Protein AF-A0A920HWC1-F1 (afdb_monomer)

Sequence (276 aa):
MYRDNTPSIGSHEAMQVSNEMQMLNLPETQKSEIALLHDYEACWMTELDGQTEDFHYTRLMIDFYKSVRVNGGSLDIVGKKADFAGYKLIIVPSFVHLETDTFKKMVSSGAKILAGPRTGLKNRNFQIPENLSLEGLGYKVKRVDALPYELPIEVEWKGQKGKFHVWRELGDSSGISEGKSEDGFPVITSGNQGSYLCGWPDEALLSSIMKEQMTIAGLKPITLPEYLRVRQRGDLLFFTNYGKKNVDIPDAFQGEILLGSKNMKQADVTIIKINR

Structure (mmCIF, N/CA/C/O backbone):
data_AF-A0A920HWC1-F1
#
_entry.id   AF-A0A920HWC1-F1
#
loop_
_atom_site.group_PDB
_atom_site.id
_atom_site.type_symbol
_atom_site.label_atom_id
_atom_site.label_alt_id
_atom_site.label_comp_id
_atom_site.label_asym_id
_atom_site.label_entity_id
_atom_site.label_seq_id
_atom_site.pdbx_PDB_ins_code
_atom_site.Cartn_x
_atom_site.Cartn_y
_atom_site.Cartn_z
_atom_site.occupancy
_atom_site.B_iso_or_equiv
_atom_site.auth_seq_id
_atom_site.auth_comp_id
_atom_site.auth_asym_id
_atom_site.auth_atom_id
_atom_site.pdbx_PDB_model_num
ATOM 1 N N . MET A 1 1 ? -8.552 -22.790 26.907 1.00 77.81 1 MET A N 1
ATOM 2 C CA . MET A 1 1 ? -8.724 -23.717 28.042 1.00 77.81 1 MET A CA 1
ATOM 3 C C . MET A 1 1 ? -7.348 -24.134 28.510 1.00 77.81 1 MET A C 1
ATOM 5 O O . MET A 1 1 ? -6.478 -24.350 27.669 1.00 77.81 1 MET A O 1
ATOM 9 N N . TYR A 1 2 ? -7.135 -24.206 29.818 1.00 91.19 2 TYR A N 1
ATOM 10 C CA . TYR A 1 2 ? -5.956 -24.867 30.372 1.00 91.19 2 TYR A CA 1
ATOM 11 C C . TYR A 1 2 ? -6.071 -26.391 30.18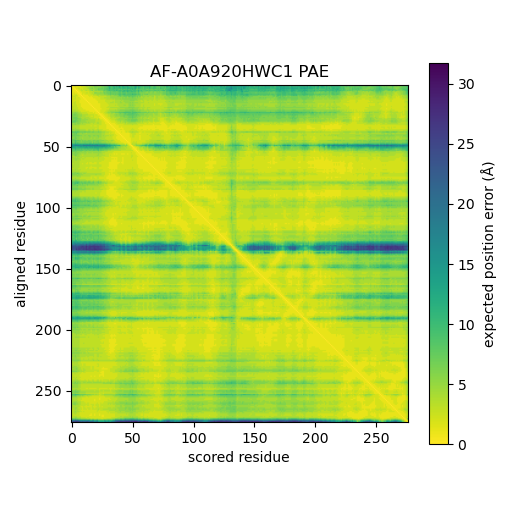4 1.00 91.19 2 TYR A C 1
ATOM 13 O O . TYR A 1 2 ? -7.121 -26.903 29.788 1.00 91.19 2 TYR A O 1
ATOM 21 N N . ARG A 1 3 ? -4.983 -27.136 30.427 1.00 92.88 3 ARG A N 1
ATOM 22 C CA . ARG A 1 3 ? -4.954 -28.605 30.244 1.00 92.88 3 ARG A CA 1
ATOM 23 C C . ARG A 1 3 ? -5.854 -29.373 31.222 1.00 92.88 3 ARG A C 1
ATOM 25 O O . ARG A 1 3 ? -6.064 -30.563 31.032 1.00 92.88 3 ARG A O 1
ATOM 32 N N . ASP A 1 4 ? -6.376 -28.701 32.241 1.00 94.50 4 ASP A N 1
ATOM 33 C CA . ASP A 1 4 ? -7.335 -29.213 33.225 1.00 94.50 4 ASP A CA 1
ATOM 34 C C . ASP A 1 4 ? -8.799 -28.881 32.866 1.00 94.50 4 ASP A C 1
ATOM 36 O O . ASP A 1 4 ? -9.692 -29.035 33.694 1.00 94.50 4 ASP A O 1
ATOM 40 N N . ASN A 1 5 ? -9.047 -28.424 31.633 1.00 92.38 5 ASN A N 1
ATOM 41 C CA . ASN A 1 5 ? -10.349 -27.985 31.122 1.00 92.38 5 ASN A CA 1
ATOM 42 C C . ASN A 1 5 ? -10.931 -26.733 31.799 1.00 92.38 5 ASN A C 1
ATOM 44 O O . ASN A 1 5 ? -12.082 -26.383 31.534 1.00 92.38 5 ASN A O 1
ATOM 48 N N . THR A 1 6 ? -10.162 -26.006 32.614 1.00 95.81 6 THR A N 1
ATOM 49 C CA . THR A 1 6 ? -10.619 -24.719 33.150 1.00 95.81 6 THR A CA 1
ATOM 50 C C . THR A 1 6 ? -10.512 -23.600 32.096 1.00 95.81 6 THR A C 1
ATOM 52 O O . THR A 1 6 ? -9.645 -23.643 31.202 1.00 95.81 6 THR A O 1
ATOM 55 N N . PRO A 1 7 ? -11.400 -22.585 32.136 1.00 94.50 7 PRO A N 1
ATOM 56 C CA . PRO A 1 7 ? -11.304 -21.423 31.257 1.00 94.50 7 PRO A CA 1
ATOM 57 C C . PRO A 1 7 ? -9.957 -20.704 31.406 1.00 94.50 7 PRO A C 1
ATOM 59 O O . PRO A 1 7 ? -9.492 -20.445 32.510 1.00 94.50 7 PRO A O 1
ATOM 62 N N . SER A 1 8 ? -9.332 -20.372 30.275 1.00 95.25 8 SER A N 1
ATOM 63 C CA . SER A 1 8 ? -8.113 -19.550 30.219 1.00 95.25 8 SER A CA 1
ATOM 64 C C . SER A 1 8 ? -8.445 -18.118 29.798 1.00 95.25 8 SER A C 1
ATOM 66 O O . SER A 1 8 ? -9.568 -17.864 29.370 1.00 95.25 8 SER A O 1
ATOM 68 N N . ILE A 1 9 ? -7.464 -17.206 29.823 1.00 95.31 9 ILE A N 1
ATOM 69 C CA . ILE A 1 9 ? -7.636 -15.775 29.481 1.00 95.31 9 ILE A CA 1
ATOM 70 C C . ILE A 1 9 ? -8.455 -15.563 28.191 1.00 95.31 9 ILE A C 1
ATOM 72 O O . ILE A 1 9 ? -9.468 -14.871 28.223 1.00 95.31 9 ILE A O 1
ATOM 76 N N . GLY A 1 10 ? -8.123 -16.263 27.099 1.00 95.69 10 GLY A N 1
ATOM 77 C CA . GLY A 1 10 ? -8.868 -16.145 25.835 1.00 95.69 10 GLY A CA 1
ATOM 78 C C . GLY A 1 10 ? -10.358 -16.526 25.904 1.00 95.69 10 GLY A C 1
ATOM 79 O O . GLY A 1 10 ? -11.137 -16.080 25.072 1.00 95.69 10 GLY A O 1
ATOM 80 N N . SER A 1 11 ? -10.793 -17.310 26.900 1.00 96.25 11 SER A N 1
ATOM 81 C CA . SER A 1 11 ? -12.221 -17.583 27.127 1.00 96.25 11 SER A CA 1
ATOM 82 C C . SER A 1 11 ? -12.960 -16.354 27.651 1.00 96.25 11 SER A C 1
ATOM 84 O O . SER A 1 11 ? -14.122 -16.156 27.306 1.00 96.25 11 SER A O 1
ATOM 86 N N . HIS A 1 12 ? -12.307 -15.549 28.492 1.00 95.38 12 HIS A N 1
ATOM 87 C CA . HIS A 1 12 ? -12.886 -14.315 29.016 1.00 95.38 12 HIS A CA 1
ATOM 88 C C . HIS A 1 12 ? -12.978 -13.257 27.914 1.00 95.38 12 HIS A C 1
ATOM 90 O O . HIS A 1 12 ? -14.035 -12.658 27.743 1.00 95.38 12 HIS A O 1
ATOM 96 N N . GLU A 1 13 ? -11.921 -13.107 27.110 1.00 96.81 13 GLU A N 1
ATOM 97 C CA . GLU A 1 13 ? -11.904 -12.204 25.950 1.00 96.81 13 GLU A CA 1
ATOM 98 C C . GLU A 1 13 ? -12.965 -12.595 24.908 1.00 96.81 13 GLU A C 1
ATOM 100 O O . GLU A 1 13 ? -13.717 -11.745 24.439 1.00 96.81 13 GLU A O 1
ATOM 105 N N . ALA A 1 14 ? -13.109 -13.889 24.596 1.00 97.62 14 ALA A N 1
ATOM 106 C CA . ALA A 1 14 ? -14.143 -14.361 23.673 1.00 97.62 14 ALA A CA 1
ATOM 107 C C . ALA A 1 14 ? -15.567 -14.081 24.186 1.00 97.62 14 ALA A C 1
ATOM 109 O O . ALA A 1 14 ? -16.441 -13.701 23.406 1.00 97.62 14 ALA A O 1
ATOM 110 N N . MET A 1 15 ? -15.805 -14.239 25.494 1.00 97.31 15 MET A N 1
ATOM 111 C CA . MET A 1 15 ? -17.097 -13.919 26.109 1.00 97.31 15 MET A CA 1
ATOM 112 C C . MET A 1 15 ? -17.380 -12.413 26.079 1.00 97.31 15 MET A C 1
ATOM 114 O O . MET A 1 15 ? -18.503 -12.007 25.785 1.00 97.31 15 MET A O 1
ATOM 118 N N . GLN A 1 16 ? -16.363 -11.585 26.338 1.00 97.31 16 GLN A N 1
ATOM 119 C CA . GLN A 1 16 ? -16.468 -10.134 26.214 1.00 97.31 16 GLN A CA 1
ATOM 120 C C . GLN A 1 16 ? -16.872 -9.741 24.788 1.00 97.31 16 GLN A C 1
ATOM 122 O O . GLN A 1 16 ? -17.898 -9.086 24.619 1.00 97.31 16 GLN A O 1
ATOM 127 N N . VAL A 1 17 ? -16.148 -10.222 23.770 1.00 97.38 17 VAL A N 1
ATOM 128 C CA . VAL A 1 17 ? -16.470 -9.944 22.360 1.00 97.38 17 VAL A CA 1
ATOM 129 C C . VAL A 1 17 ? -17.873 -10.441 22.004 1.00 97.38 17 VAL A C 1
ATOM 131 O O . VAL A 1 17 ? -18.612 -9.741 21.320 1.00 97.38 17 VAL A O 1
ATOM 134 N N . SER A 1 18 ? -18.287 -11.617 22.489 1.00 97.62 18 SER A N 1
ATOM 135 C CA . SER A 1 18 ? -19.649 -12.129 22.272 1.00 97.62 18 SER A CA 1
ATOM 136 C C . SER A 1 18 ? -20.721 -11.167 22.797 1.00 97.62 18 SER A C 1
ATOM 138 O O . SER A 1 18 ? -21.712 -10.925 22.110 1.00 97.62 18 SER A O 1
ATOM 140 N N . ASN A 1 19 ? -20.530 -10.602 23.992 1.00 97.25 19 ASN A N 1
ATOM 141 C CA . ASN A 1 19 ? -21.467 -9.638 24.573 1.00 97.25 19 ASN A CA 1
ATOM 142 C C . ASN A 1 19 ? -21.439 -8.295 23.826 1.00 97.25 19 ASN A C 1
ATOM 144 O O . ASN A 1 19 ? -22.491 -7.731 23.538 1.00 97.25 19 ASN A O 1
ATOM 148 N N . GLU A 1 20 ? -20.252 -7.802 23.460 1.00 97.25 20 GLU A N 1
ATOM 149 C CA . GLU A 1 20 ? -20.083 -6.573 22.671 1.00 97.25 20 GLU A CA 1
ATOM 150 C C . GLU A 1 20 ? -20.776 -6.674 21.310 1.00 97.25 20 GLU A C 1
ATOM 152 O O . GLU A 1 20 ? -21.490 -5.764 20.896 1.00 97.25 20 GLU A O 1
ATOM 157 N N . MET A 1 21 ? -20.650 -7.821 20.647 1.00 95.56 21 MET A N 1
ATOM 158 C CA . MET A 1 21 ? -21.279 -8.092 19.358 1.00 95.56 21 MET A CA 1
ATOM 159 C C . MET A 1 21 ? -22.810 -8.093 19.416 1.00 95.56 21 MET A C 1
ATOM 161 O O . MET A 1 21 ? -23.441 -7.715 18.435 1.00 95.56 21 MET A O 1
ATOM 165 N N . GLN A 1 22 ? -23.422 -8.468 20.545 1.00 95.69 22 GLN A N 1
ATOM 166 C CA . GLN A 1 22 ? -24.882 -8.403 20.717 1.00 95.69 22 GLN A CA 1
ATOM 167 C C . GLN A 1 22 ? -25.406 -6.962 20.801 1.00 95.69 22 GLN A C 1
ATOM 169 O O . GLN A 1 22 ? -26.581 -6.721 20.531 1.00 95.69 22 GLN A O 1
ATOM 174 N N . MET A 1 23 ? -24.544 -6.003 21.152 1.00 93.19 23 MET A N 1
ATOM 175 C CA . MET A 1 23 ? -24.884 -4.579 21.226 1.00 93.19 23 MET A CA 1
ATOM 176 C C . MET A 1 23 ? -24.672 -3.845 19.892 1.00 93.19 23 MET A C 1
ATOM 178 O O . MET A 1 23 ? -25.085 -2.696 19.749 1.00 93.19 23 MET A O 1
ATOM 182 N N . LEU A 1 24 ? -24.026 -4.487 18.913 1.00 94.31 24 LEU A N 1
ATOM 183 C CA . LEU A 1 24 ? -23.621 -3.871 17.652 1.00 94.31 24 LEU A CA 1
ATOM 184 C C . LEU A 1 24 ? -24.430 -4.430 16.481 1.00 94.31 24 LEU A C 1
ATOM 186 O O . LEU A 1 24 ? -24.452 -5.633 16.233 1.00 94.31 24 LEU A O 1
ATOM 190 N N . ASN A 1 25 ? -25.018 -3.544 15.677 1.00 93.94 25 ASN A N 1
ATOM 191 C CA . ASN A 1 25 ? -25.543 -3.928 14.370 1.00 93.94 25 ASN A CA 1
ATOM 192 C C . ASN A 1 25 ? -24.426 -3.829 13.324 1.00 93.94 25 ASN A C 1
ATOM 194 O O . ASN A 1 25 ? -24.081 -2.730 12.887 1.00 93.94 25 ASN A O 1
ATOM 198 N N . LEU A 1 26 ? -23.831 -4.961 12.946 1.00 94.25 26 LEU A N 1
ATOM 199 C CA . LEU A 1 26 ? -22.732 -4.977 11.985 1.00 94.25 26 LEU A CA 1
ATOM 200 C C . LEU A 1 26 ? -23.242 -4.871 10.540 1.00 94.25 26 LEU A C 1
ATOM 202 O O . LEU A 1 26 ?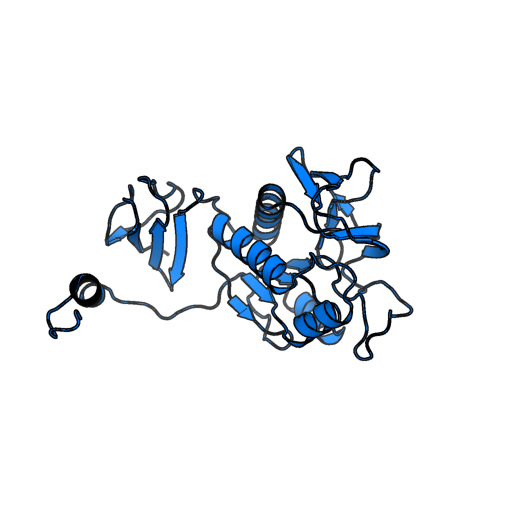 -23.882 -5.809 10.063 1.00 94.25 26 LEU A O 1
ATOM 206 N N . PRO A 1 27 ? -22.899 -3.805 9.796 1.00 94.69 27 PRO A N 1
ATOM 207 C CA . PRO A 1 27 ? -23.271 -3.699 8.391 1.00 94.69 27 PRO A CA 1
ATOM 208 C C . PRO A 1 27 ? -22.498 -4.710 7.532 1.00 94.69 27 PRO A C 1
ATOM 210 O O . PRO A 1 27 ? -21.497 -5.294 7.958 1.00 94.69 27 PRO A O 1
ATOM 213 N N . GLU A 1 28 ? -22.918 -4.900 6.285 1.00 94.25 28 GLU A N 1
ATOM 214 C CA . GLU A 1 28 ? -22.158 -5.697 5.318 1.00 94.25 28 GLU A CA 1
ATOM 215 C C . GLU A 1 28 ? -20.786 -5.079 5.012 1.00 94.25 28 GLU A C 1
ATOM 217 O O . GLU A 1 28 ? -20.581 -3.862 5.091 1.00 94.25 28 GLU A O 1
ATOM 222 N N . THR A 1 29 ? -19.818 -5.930 4.659 1.00 93.81 29 THR A N 1
ATOM 223 C CA . THR A 1 29 ? -18.534 -5.426 4.152 1.00 93.81 29 THR A CA 1
ATOM 224 C C . THR A 1 29 ? -18.750 -4.838 2.760 1.00 93.81 29 THR A C 1
ATOM 226 O O . THR A 1 29 ? -19.386 -5.452 1.910 1.00 93.81 29 THR A O 1
ATOM 229 N N . GLN A 1 30 ? -18.217 -3.640 2.530 1.00 93.25 30 GLN A N 1
ATOM 230 C CA . GLN A 1 30 ? -18.285 -2.953 1.242 1.00 93.25 30 GLN A CA 1
ATOM 231 C C . GLN A 1 30 ? -16.935 -3.050 0.532 1.00 93.25 30 GLN A C 1
ATOM 233 O O . GLN A 1 30 ? -15.898 -3.150 1.191 1.00 93.25 30 GLN A O 1
ATOM 238 N N . LYS A 1 31 ? -16.969 -3.015 -0.804 1.00 94.56 31 LYS A N 1
ATOM 239 C CA . LYS A 1 31 ? -15.773 -2.936 -1.649 1.00 94.56 31 LYS A CA 1
ATOM 240 C C . LYS A 1 31 ? -14.942 -1.720 -1.238 1.00 94.56 31 LYS A C 1
ATOM 242 O O . LYS A 1 31 ? -15.504 -0.638 -1.054 1.00 94.56 31 LYS A O 1
ATOM 247 N N . SER A 1 32 ? -13.633 -1.896 -1.083 1.00 96.38 32 SER A N 1
ATOM 248 C CA . SER A 1 32 ? -12.753 -0.765 -0.800 1.00 96.38 32 SER A CA 1
ATOM 249 C C . SER A 1 32 ? -12.580 0.120 -2.038 1.00 96.38 32 SER A C 1
ATOM 251 O O . SER A 1 32 ? -12.725 -0.331 -3.168 1.00 96.38 32 SER A O 1
ATOM 253 N N . GLU A 1 33 ? -12.196 1.380 -1.847 1.00 97.50 33 GLU A N 1
ATOM 254 C CA . GLU A 1 33 ? -11.820 2.272 -2.950 1.00 97.50 33 GLU A CA 1
ATOM 255 C C . GLU A 1 33 ? -10.383 2.021 -3.452 1.00 97.50 33 GLU A C 1
ATOM 257 O O . GLU A 1 33 ? -9.978 2.580 -4.471 1.00 97.50 33 GLU A O 1
ATOM 262 N N . ILE A 1 34 ? -9.611 1.175 -2.760 1.00 98.62 34 ILE A N 1
ATOM 263 C CA . ILE A 1 34 ? -8.224 0.829 -3.098 1.00 98.62 34 ILE A CA 1
ATOM 264 C C . ILE A 1 34 ? -8.119 -0.670 -3.375 1.00 98.62 34 ILE A C 1
ATOM 266 O O . ILE A 1 34 ? -8.507 -1.483 -2.533 1.00 98.62 34 ILE A O 1
ATOM 270 N N . ALA A 1 35 ? -7.529 -1.024 -4.513 1.00 98.69 35 ALA A N 1
ATOM 271 C CA . ALA A 1 35 ? -7.133 -2.384 -4.853 1.00 98.69 35 ALA A CA 1
ATOM 272 C C . ALA A 1 35 ? -5.614 -2.543 -4.749 1.00 98.69 35 ALA A C 1
ATOM 274 O O . ALA A 1 35 ? -4.865 -1.768 -5.341 1.00 98.69 35 ALA A O 1
ATOM 275 N N . LEU A 1 36 ? -5.163 -3.581 -4.052 1.00 98.69 36 LEU A N 1
ATOM 276 C CA . LEU A 1 36 ? -3.782 -4.051 -4.062 1.00 98.69 36 LEU A CA 1
ATOM 277 C C . LEU A 1 36 ? -3.720 -5.353 -4.857 1.00 98.69 36 LEU A C 1
ATOM 279 O O . LEU A 1 36 ? -4.322 -6.355 -4.470 1.00 98.69 36 LEU A O 1
ATOM 283 N N . LEU A 1 37 ? -3.010 -5.343 -5.979 1.00 97.81 37 LEU A N 1
ATOM 284 C CA . LEU A 1 37 ? -2.921 -6.511 -6.838 1.00 97.81 37 LEU A CA 1
ATOM 285 C C . LEU A 1 37 ? -1.946 -7.541 -6.271 1.00 97.81 37 LEU A C 1
ATOM 287 O O . LEU A 1 37 ? -0.796 -7.233 -5.953 1.00 97.81 37 LEU A O 1
ATOM 291 N N . HIS A 1 38 ? -2.408 -8.787 -6.212 1.00 96.12 38 HIS A N 1
ATOM 292 C CA . HIS A 1 38 ? -1.606 -9.951 -5.874 1.00 96.12 38 HIS A CA 1
ATOM 293 C C . HIS A 1 38 ? -1.743 -11.024 -6.955 1.00 96.12 38 HIS A C 1
ATOM 295 O O . HIS A 1 38 ? -2.843 -11.298 -7.433 1.00 96.12 38 HIS A O 1
ATOM 301 N N . ASP A 1 39 ? -0.628 -11.634 -7.343 1.00 91.19 39 ASP A N 1
ATOM 302 C CA . ASP A 1 39 ? -0.607 -12.728 -8.307 1.00 91.19 39 ASP A CA 1
ATOM 303 C C . ASP A 1 39 ? 0.451 -13.757 -7.906 1.00 91.19 39 ASP A C 1
ATOM 305 O O . ASP A 1 39 ? 1.612 -13.413 -7.674 1.00 91.19 39 ASP A O 1
ATOM 309 N N . TYR A 1 40 ? 0.046 -15.025 -7.821 1.00 93.69 40 TYR A N 1
ATOM 310 C CA . TYR A 1 40 ? 0.959 -16.121 -7.487 1.00 93.69 40 TYR A CA 1
ATOM 311 C C . TYR A 1 40 ? 2.010 -16.319 -8.579 1.00 93.69 40 TYR A C 1
ATOM 313 O O . TYR A 1 40 ? 3.170 -16.567 -8.265 1.00 93.69 40 TYR A O 1
ATOM 321 N N . GLU A 1 41 ? 1.637 -16.133 -9.849 1.00 92.44 41 GLU A N 1
ATOM 322 C CA . GLU A 1 41 ? 2.591 -16.196 -10.957 1.00 92.44 41 GLU A CA 1
ATOM 323 C C . GLU A 1 41 ? 3.640 -15.083 -10.846 1.00 92.44 41 GLU A C 1
ATOM 325 O O . GLU A 1 41 ? 4.822 -15.365 -11.000 1.00 92.44 41 GLU A O 1
ATOM 330 N N . ALA A 1 42 ? 3.263 -13.856 -10.471 1.00 90.75 42 ALA A N 1
ATOM 331 C CA . ALA A 1 42 ? 4.243 -12.803 -10.189 1.00 90.75 42 ALA A CA 1
ATOM 332 C C . ALA A 1 42 ? 5.212 -13.181 -9.046 1.00 90.75 42 ALA A C 1
ATOM 334 O O . ALA A 1 42 ? 6.408 -12.895 -9.146 1.00 90.75 42 ALA A O 1
ATOM 335 N N . CYS A 1 43 ? 4.726 -13.859 -7.999 1.00 93.56 43 CYS A N 1
ATOM 336 C CA . CYS A 1 43 ? 5.562 -14.376 -6.909 1.00 93.56 43 CYS A CA 1
ATOM 337 C C . CYS A 1 43 ? 6.573 -15.409 -7.430 1.00 93.56 43 CYS A C 1
ATOM 339 O O . CYS A 1 43 ? 7.778 -15.221 -7.271 1.00 93.56 43 CYS A O 1
ATOM 341 N N . TRP A 1 44 ? 6.102 -16.436 -8.143 1.00 93.94 44 TRP A N 1
ATOM 342 C CA . TRP A 1 44 ? 6.962 -17.475 -8.718 1.00 93.94 44 TRP A CA 1
ATOM 343 C C . TRP A 1 44 ? 7.953 -16.914 -9.732 1.00 93.94 44 TRP A C 1
ATOM 345 O O . TRP A 1 44 ? 9.120 -17.283 -9.724 1.00 93.94 44 TRP A O 1
ATOM 355 N N . MET A 1 45 ? 7.523 -15.989 -10.591 1.00 92.31 45 MET A N 1
ATOM 356 C CA . MET A 1 45 ? 8.411 -15.360 -11.565 1.00 92.31 45 MET A CA 1
ATOM 357 C C . MET A 1 45 ? 9.526 -14.563 -10.888 1.00 92.31 45 MET A C 1
ATOM 359 O O . MET A 1 45 ? 10.659 -14.576 -11.361 1.00 92.31 45 MET A O 1
ATOM 363 N N . THR A 1 46 ? 9.210 -13.876 -9.790 1.00 89.62 46 THR A N 1
ATOM 364 C CA . THR A 1 46 ? 10.194 -13.131 -8.997 1.00 89.62 46 THR A CA 1
ATOM 365 C C . THR A 1 46 ? 11.223 -14.072 -8.373 1.00 89.62 46 THR A C 1
ATOM 367 O O . THR A 1 46 ? 12.418 -13.793 -8.457 1.00 89.62 46 THR A O 1
ATOM 370 N N . GLU A 1 47 ? 10.764 -15.187 -7.796 1.00 89.38 47 GLU A N 1
ATOM 371 C CA . GLU A 1 47 ? 11.620 -16.221 -7.198 1.00 89.38 47 GLU A CA 1
ATOM 372 C C . GLU A 1 47 ? 12.512 -16.901 -8.248 1.00 89.38 47 GLU A C 1
ATOM 374 O O . GLU A 1 47 ? 13.706 -17.065 -8.021 1.00 89.38 47 GLU A O 1
ATOM 379 N N . LEU A 1 48 ? 11.962 -17.230 -9.423 1.00 89.50 48 LEU A N 1
ATOM 380 C CA . LEU A 1 48 ? 12.710 -17.841 -10.527 1.00 89.50 48 LEU A CA 1
ATOM 381 C C . LEU A 1 48 ? 13.787 -16.920 -11.107 1.00 89.50 48 LEU A C 1
ATOM 383 O O . LEU A 1 48 ? 14.809 -17.402 -11.585 1.00 89.50 48 LEU A O 1
ATOM 387 N N . ASP A 1 49 ? 13.547 -15.607 -11.125 1.00 83.62 49 ASP A N 1
ATOM 388 C CA . ASP A 1 49 ? 14.500 -14.649 -11.691 1.00 83.62 49 ASP A CA 1
ATOM 389 C C . ASP A 1 49 ? 15.719 -14.462 -10.777 1.00 83.62 49 ASP A C 1
ATOM 391 O O . ASP A 1 49 ? 16.801 -14.163 -11.269 1.00 83.62 49 ASP A O 1
ATOM 395 N N . GLY A 1 50 ? 15.550 -14.645 -9.458 1.00 77.75 50 GLY A N 1
ATOM 396 C CA . GLY A 1 50 ? 16.647 -14.835 -8.498 1.00 77.75 50 GLY A CA 1
ATOM 397 C C . GLY A 1 50 ? 17.728 -13.748 -8.476 1.00 77.75 50 GLY A C 1
ATOM 398 O O . GLY A 1 50 ? 18.854 -14.013 -8.074 1.00 77.75 50 GLY A O 1
ATOM 399 N N . GLN A 1 51 ? 17.428 -12.532 -8.943 1.00 83.06 51 GLN A N 1
ATOM 400 C CA . GLN A 1 51 ? 18.457 -11.522 -9.218 1.00 83.06 51 GLN A CA 1
ATOM 401 C C . GLN A 1 51 ? 19.114 -10.940 -7.955 1.00 83.06 51 GLN A C 1
ATOM 403 O O . GLN A 1 51 ? 20.219 -10.406 -8.019 1.00 83.06 51 GLN A O 1
ATOM 408 N N . THR A 1 52 ? 18.444 -11.044 -6.809 1.00 85.62 52 THR A N 1
ATOM 409 C CA . THR A 1 52 ? 19.023 -10.781 -5.490 1.00 85.62 52 THR A CA 1
ATOM 410 C C . THR A 1 52 ? 18.317 -11.624 -4.440 1.00 85.62 52 THR A C 1
ATOM 412 O O . THR A 1 52 ? 17.098 -11.801 -4.510 1.00 85.62 52 THR A O 1
ATOM 415 N N . GLU A 1 53 ? 19.083 -12.097 -3.459 1.00 86.62 53 GLU A N 1
ATOM 416 C CA . GLU A 1 53 ? 18.581 -12.839 -2.297 1.00 86.62 53 GLU A CA 1
ATOM 417 C C . GLU A 1 53 ? 17.591 -12.007 -1.469 1.00 86.62 53 GLU A C 1
ATOM 419 O O . GLU A 1 53 ? 16.663 -12.548 -0.879 1.00 86.62 53 GLU A O 1
ATOM 424 N N . ASP A 1 54 ? 17.737 -10.677 -1.470 1.00 89.94 54 ASP A N 1
ATOM 425 C CA . ASP A 1 54 ? 16.939 -9.794 -0.614 1.00 89.94 54 ASP A CA 1
ATOM 426 C C . ASP A 1 54 ? 15.568 -9.415 -1.215 1.00 89.94 54 ASP A C 1
ATOM 428 O O . ASP A 1 54 ? 14.731 -8.800 -0.535 1.00 89.94 54 ASP A O 1
ATOM 432 N N . PHE A 1 55 ? 15.304 -9.750 -2.489 1.00 92.38 55 PHE A N 1
ATOM 433 C CA . PHE A 1 55 ? 14.042 -9.405 -3.150 1.00 92.38 55 PHE A CA 1
ATOM 434 C C . PHE A 1 55 ? 12.994 -10.488 -2.911 1.00 92.38 55 PHE A C 1
ATOM 436 O O . PHE A 1 55 ? 12.854 -11.445 -3.670 1.00 92.38 55 PHE A O 1
ATOM 443 N N . HIS A 1 56 ? 12.170 -10.267 -1.891 1.00 93.38 56 HIS A N 1
ATOM 444 C CA . HIS A 1 56 ? 11.006 -11.101 -1.613 1.00 93.38 56 HIS A CA 1
ATOM 445 C C . HIS A 1 56 ? 9.710 -10.386 -2.000 1.00 93.38 56 HIS A C 1
ATOM 447 O O . HIS A 1 56 ? 9.327 -9.392 -1.378 1.00 93.38 56 HIS A O 1
ATOM 453 N N . TYR A 1 57 ? 8.988 -10.938 -2.979 1.00 94.12 57 TYR A N 1
ATOM 454 C CA . TYR A 1 57 ? 7.715 -10.398 -3.472 1.00 94.12 57 TYR A CA 1
ATOM 455 C C . TYR A 1 57 ? 6.713 -10.113 -2.337 1.00 94.12 57 TYR A C 1
ATOM 457 O O . TYR A 1 57 ? 6.142 -9.025 -2.253 1.00 94.12 57 TYR A O 1
ATOM 465 N N . THR A 1 58 ? 6.537 -11.067 -1.418 1.00 94.50 58 THR A N 1
ATOM 466 C 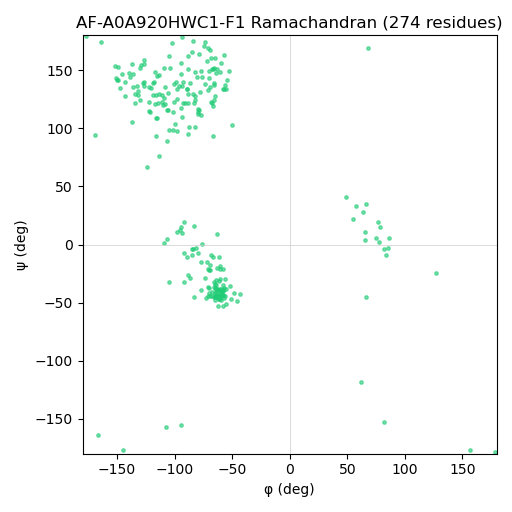CA . THR A 1 58 ? 5.587 -10.939 -0.303 1.00 94.50 58 THR A CA 1
ATOM 467 C C . THR A 1 58 ? 5.958 -9.802 0.645 1.00 94.50 58 THR A C 1
ATOM 469 O O . THR A 1 58 ? 5.069 -9.119 1.149 1.00 94.50 58 THR A O 1
ATOM 472 N N . ARG A 1 59 ? 7.256 -9.549 0.859 1.00 95.50 59 ARG A N 1
ATOM 473 C CA . ARG A 1 59 ? 7.725 -8.424 1.679 1.00 95.50 59 ARG A CA 1
ATOM 474 C C . ARG A 1 59 ? 7.355 -7.095 1.021 1.00 95.50 59 ARG A C 1
ATOM 476 O O . ARG A 1 59 ? 6.751 -6.260 1.684 1.00 95.50 59 ARG A O 1
ATOM 483 N N . LEU A 1 60 ? 7.620 -6.942 -0.278 1.00 96.25 60 LEU A N 1
ATOM 484 C CA . LEU A 1 60 ? 7.238 -5.741 -1.026 1.00 96.25 60 LEU A CA 1
ATOM 485 C C . LEU A 1 60 ? 5.719 -5.523 -0.989 1.00 96.25 60 LEU A C 1
ATOM 487 O O . LEU A 1 60 ? 5.255 -4.420 -0.714 1.00 96.25 60 LEU A O 1
ATOM 491 N N . MET A 1 61 ? 4.929 -6.581 -1.193 1.00 96.94 61 MET A N 1
ATOM 492 C CA . MET A 1 61 ? 3.467 -6.516 -1.088 1.00 96.94 61 MET A CA 1
ATOM 493 C C . MET A 1 61 ? 3.017 -6.036 0.300 1.00 96.94 61 MET A C 1
ATOM 495 O O . MET A 1 61 ? 2.151 -5.164 0.395 1.00 96.94 61 MET A O 1
ATOM 499 N N . ILE A 1 62 ? 3.633 -6.548 1.372 1.00 97.75 62 ILE A N 1
ATOM 500 C CA . ILE A 1 62 ? 3.359 -6.114 2.747 1.00 97.75 62 ILE A CA 1
ATOM 501 C C . ILE A 1 62 ? 3.748 -4.646 2.957 1.00 97.75 62 ILE A C 1
ATOM 503 O O . ILE A 1 62 ? 3.008 -3.940 3.639 1.00 97.75 62 ILE A O 1
ATOM 507 N N . ASP A 1 63 ? 4.848 -4.164 2.381 1.00 98.00 63 ASP A N 1
ATOM 508 C CA . ASP A 1 63 ? 5.260 -2.760 2.499 1.00 98.00 63 ASP A CA 1
ATOM 509 C C . ASP A 1 63 ? 4.237 -1.824 1.829 1.00 98.00 63 ASP A C 1
ATOM 511 O O . ASP A 1 63 ? 3.780 -0.855 2.444 1.00 98.00 63 ASP A O 1
ATOM 515 N N . PHE A 1 64 ? 3.754 -2.170 0.628 1.00 98.62 64 PHE A N 1
ATOM 516 C CA . PHE A 1 64 ? 2.641 -1.457 -0.012 1.00 98.62 64 PHE A CA 1
ATOM 517 C C . PHE A 1 64 ? 1.355 -1.533 0.822 1.00 98.62 64 PHE A C 1
ATOM 519 O O . PHE A 1 64 ? 0.723 -0.503 1.066 1.00 98.62 64 PHE A O 1
ATOM 526 N N . TYR A 1 65 ? 0.983 -2.717 1.320 1.00 98.62 65 TYR A N 1
ATOM 527 C CA . TYR A 1 65 ? -0.175 -2.889 2.202 1.00 98.62 65 TYR A CA 1
ATOM 528 C C . TYR A 1 65 ? -0.070 -1.982 3.434 1.00 98.62 65 TYR A C 1
ATOM 530 O O . TYR A 1 65 ? -0.983 -1.205 3.720 1.00 98.62 65 TYR A O 1
ATOM 538 N N . LYS A 1 66 ? 1.065 -2.026 4.141 1.00 98.12 66 LYS A N 1
ATOM 539 C CA . LYS A 1 66 ? 1.336 -1.203 5.322 1.00 98.12 66 LYS A CA 1
ATOM 540 C C . LYS A 1 66 ? 1.217 0.277 4.996 1.00 98.12 66 LYS A C 1
ATOM 542 O O . LYS A 1 66 ? 0.527 0.962 5.743 1.00 98.12 66 LYS A O 1
ATOM 547 N N . SER A 1 67 ? 1.800 0.739 3.886 1.00 98.38 67 SER A N 1
ATOM 548 C CA . SER A 1 67 ? 1.775 2.149 3.467 1.00 98.38 67 SER A CA 1
ATOM 549 C C . SER A 1 67 ? 0.350 2.701 3.295 1.00 98.38 67 SER A C 1
ATOM 551 O O . SER A 1 67 ? 0.076 3.840 3.668 1.00 98.38 67 SER A O 1
ATOM 553 N N . VAL A 1 68 ? -0.599 1.881 2.829 1.00 98.56 68 VAL A N 1
ATOM 554 C CA . VAL A 1 68 ? -2.022 2.255 2.779 1.00 98.56 68 VAL A CA 1
ATOM 555 C C . VAL A 1 68 ? -2.628 2.268 4.183 1.00 98.56 68 VAL A C 1
ATOM 557 O O . VAL A 1 68 ? -3.313 3.221 4.561 1.00 98.56 68 VAL A O 1
ATOM 560 N N . ARG A 1 69 ? -2.363 1.227 4.986 1.00 98.19 69 ARG A N 1
ATOM 561 C CA . ARG A 1 69 ? -2.943 1.082 6.332 1.00 98.19 69 ARG A CA 1
ATOM 562 C C . ARG A 1 69 ? -2.482 2.165 7.310 1.00 98.19 69 ARG A C 1
ATOM 564 O O . ARG A 1 69 ? -3.295 2.608 8.117 1.00 98.19 69 ARG A O 1
ATOM 571 N N . VAL A 1 70 ? -1.221 2.601 7.251 1.00 97.56 70 VAL A N 1
ATOM 572 C CA . VAL A 1 70 ? -0.712 3.716 8.077 1.00 97.56 70 VAL A CA 1
ATOM 573 C C . VAL A 1 70 ? -1.282 5.063 7.643 1.00 97.56 70 VAL A C 1
ATOM 575 O O . VAL A 1 70 ? -1.355 5.971 8.459 1.00 97.56 70 VAL A O 1
ATOM 578 N N . ASN A 1 71 ? -1.758 5.190 6.403 1.00 98.12 71 ASN A N 1
ATOM 579 C CA . ASN A 1 71 ? -2.477 6.369 5.914 1.00 98.12 71 ASN A CA 1
ATOM 580 C C . ASN A 1 71 ? -4.006 6.256 6.076 1.00 98.12 71 ASN A C 1
ATOM 582 O O . ASN A 1 71 ? -4.762 6.977 5.421 1.00 98.12 71 ASN A O 1
ATOM 586 N N . GLY A 1 72 ? -4.471 5.356 6.950 1.00 96.31 72 GLY A N 1
ATOM 587 C CA . GLY A 1 72 ? -5.883 5.223 7.314 1.00 96.31 72 GLY A CA 1
ATOM 588 C C . GLY A 1 72 ? -6.755 4.558 6.249 1.00 96.31 72 GLY A C 1
ATOM 589 O O . GLY A 1 72 ? -7.971 4.488 6.412 1.00 96.31 72 GLY A O 1
ATOM 590 N N . GLY A 1 73 ? -6.157 4.057 5.165 1.00 95.31 73 GLY A N 1
ATOM 591 C CA . GLY A 1 73 ? -6.880 3.403 4.084 1.00 95.31 73 GLY A CA 1
ATOM 592 C C . GLY A 1 73 ? -7.321 1.984 4.443 1.00 95.31 73 GLY A C 1
ATOM 593 O O . GLY A 1 73 ? -6.603 1.231 5.106 1.00 95.31 73 GLY A O 1
ATOM 594 N N . SER A 1 74 ? -8.499 1.598 3.951 1.00 95.00 74 SER A N 1
ATOM 595 C CA . SER A 1 74 ? -8.863 0.190 3.755 1.00 95.00 74 SER A CA 1
ATOM 596 C C . SER A 1 74 ? -8.538 -0.209 2.316 1.00 95.00 74 SER A C 1
ATOM 598 O O . SER A 1 74 ? -8.454 0.647 1.438 1.00 95.00 74 SER A O 1
ATOM 600 N N . LEU A 1 75 ? -8.335 -1.496 2.052 1.00 97.69 75 LEU A N 1
ATOM 601 C CA . LEU A 1 75 ? -8.005 -1.990 0.716 1.00 97.69 75 LEU A CA 1
ATOM 602 C C . LEU A 1 75 ? -8.494 -3.419 0.531 1.00 97.69 75 LEU A C 1
ATOM 604 O O . LEU A 1 75 ? -8.581 -4.169 1.506 1.00 97.69 75 LEU A O 1
ATOM 608 N N . ASP A 1 76 ? -8.752 -3.770 -0.721 1.00 98.31 76 ASP A N 1
ATOM 609 C CA . ASP A 1 76 ? -9.005 -5.138 -1.153 1.00 98.31 76 ASP A CA 1
ATOM 610 C C . ASP A 1 76 ? -7.731 -5.708 -1.780 1.00 98.31 76 ASP A C 1
ATOM 612 O O . ASP A 1 76 ? -7.063 -5.027 -2.561 1.00 98.31 76 ASP A O 1
ATOM 616 N N . ILE A 1 77 ? -7.400 -6.962 -1.472 1.00 98.19 77 ILE A N 1
ATOM 617 C CA . ILE A 1 77 ? -6.342 -7.694 -2.178 1.00 98.19 77 ILE A CA 1
ATOM 618 C C . ILE A 1 77 ? -7.012 -8.500 -3.285 1.00 98.19 77 ILE A C 1
ATOM 620 O O . ILE A 1 77 ? -7.843 -9.363 -3.002 1.00 98.19 77 ILE A O 1
ATOM 624 N N . VAL A 1 78 ? -6.676 -8.207 -4.540 1.00 97.88 78 VAL A N 1
ATOM 625 C CA . VAL A 1 78 ? -7.363 -8.771 -5.710 1.00 97.88 78 VAL A CA 1
ATOM 626 C C . VAL A 1 78 ? -6.387 -9.350 -6.728 1.00 97.88 78 VAL A C 1
ATOM 628 O O . VAL A 1 78 ? -5.246 -8.912 -6.846 1.00 97.88 78 VAL A O 1
ATOM 631 N N . GLY A 1 79 ? -6.847 -10.344 -7.486 1.00 95.31 79 GLY A N 1
ATOM 632 C CA . GLY A 1 79 ? -6.070 -10.937 -8.572 1.00 95.31 79 GLY A CA 1
ATOM 633 C C . GLY A 1 79 ? -6.067 -10.088 -9.845 1.00 95.31 79 GLY A C 1
ATOM 634 O O . GLY A 1 79 ? -6.951 -9.262 -10.070 1.00 95.31 79 GLY A O 1
ATOM 635 N N . LYS A 1 80 ? -5.136 -10.378 -10.759 1.00 88.56 80 LYS A N 1
ATOM 636 C CA . LYS A 1 80 ? -4.991 -9.688 -12.060 1.00 88.56 80 LYS A CA 1
ATOM 637 C C . LYS A 1 80 ? -6.189 -9.791 -13.020 1.00 88.56 80 LYS A C 1
ATOM 639 O O . LYS A 1 80 ? -6.218 -9.117 -14.046 1.00 88.56 80 LYS A O 1
ATOM 644 N N . LYS A 1 81 ? -7.160 -10.656 -12.706 1.00 90.19 81 LYS A N 1
ATOM 645 C CA . LYS A 1 81 ? -8.407 -10.876 -13.464 1.00 90.19 81 LYS A CA 1
ATOM 646 C C . LYS A 1 81 ? -9.648 -10.288 -12.778 1.00 90.19 81 LYS A C 1
ATOM 648 O O . LYS A 1 81 ? -10.756 -10.540 -13.243 1.00 90.19 81 LYS A O 1
ATOM 653 N N . ALA A 1 82 ? -9.479 -9.572 -11.667 1.00 94.38 82 ALA A N 1
ATOM 654 C CA . ALA A 1 82 ? -10.588 -8.976 -10.936 1.00 94.38 82 ALA A CA 1
ATOM 655 C C . ALA A 1 82 ? -11.307 -7.888 -11.749 1.00 94.38 82 ALA A C 1
ATOM 657 O O . ALA A 1 82 ? -10.757 -7.326 -12.698 1.00 94.38 82 ALA A O 1
ATOM 658 N N . ASP A 1 83 ? -12.538 -7.581 -11.345 1.00 95.69 83 ASP A N 1
ATOM 659 C CA . ASP A 1 83 ? -13.250 -6.408 -11.837 1.00 95.69 83 ASP A CA 1
ATOM 660 C C . ASP A 1 83 ? -12.750 -5.141 -11.125 1.00 95.69 83 ASP A C 1
ATOM 662 O O . ASP A 1 83 ? -12.911 -4.966 -9.908 1.00 95.69 83 ASP A O 1
ATOM 666 N N . PHE A 1 84 ? -12.150 -4.246 -11.910 1.00 97.38 84 PHE A N 1
ATOM 667 C CA . PHE A 1 84 ? -11.566 -3.007 -11.418 1.00 97.38 84 PHE A CA 1
ATOM 668 C C . PHE A 1 84 ? -12.569 -1.853 -11.276 1.00 97.38 84 PHE A C 1
ATOM 670 O O . PHE A 1 84 ? -12.193 -0.789 -10.783 1.00 97.38 84 PHE A O 1
ATOM 677 N N . ALA A 1 85 ? -13.833 -2.035 -11.674 1.00 96.88 85 ALA A N 1
ATOM 678 C CA . ALA A 1 85 ? -14.851 -0.993 -11.578 1.00 96.88 85 ALA A CA 1
ATOM 679 C C . ALA A 1 85 ? -15.043 -0.506 -10.130 1.00 96.88 85 ALA A C 1
ATOM 681 O O . ALA A 1 85 ? -15.156 -1.303 -9.199 1.00 96.88 85 ALA A O 1
ATOM 682 N N . GLY A 1 86 ? -15.092 0.811 -9.926 1.00 96.44 86 GLY A N 1
ATOM 683 C CA . GLY A 1 86 ? -15.321 1.423 -8.612 1.00 96.44 86 GLY A CA 1
ATOM 684 C C . GLY A 1 86 ? -14.082 1.577 -7.722 1.00 96.44 86 GLY A C 1
ATOM 685 O O . GLY A 1 86 ? -14.170 2.276 -6.715 1.00 96.44 86 GLY A O 1
ATOM 686 N N . TYR A 1 87 ? -12.925 1.007 -8.083 1.00 98.50 87 TYR A N 1
ATOM 687 C CA . TYR A 1 87 ? -11.668 1.375 -7.424 1.00 98.50 87 TYR A CA 1
ATOM 688 C C . TYR A 1 87 ? -11.219 2.765 -7.884 1.00 98.50 87 TYR A C 1
ATOM 690 O O . TYR A 1 87 ? -11.280 3.091 -9.066 1.00 98.50 87 TYR A O 1
ATOM 698 N N . LYS A 1 88 ? -10.734 3.577 -6.945 1.00 98.56 88 LYS A N 1
ATOM 699 C CA . LYS A 1 88 ? -10.111 4.882 -7.203 1.00 98.56 88 LYS A CA 1
ATOM 700 C C . LYS A 1 88 ? -8.599 4.775 -7.362 1.00 98.56 88 LYS A C 1
ATOM 702 O O . LYS A 1 88 ? -8.014 5.543 -8.122 1.00 98.56 88 LYS A O 1
ATOM 707 N N . LEU A 1 89 ? -7.975 3.828 -6.662 1.00 98.81 89 LEU A N 1
ATOM 708 C CA . LEU A 1 89 ? -6.540 3.560 -6.724 1.00 98.81 89 LEU A CA 1
ATOM 709 C C . LEU A 1 89 ? -6.290 2.060 -6.900 1.00 98.81 89 LEU A C 1
ATOM 711 O O . LEU A 1 89 ? -6.793 1.245 -6.128 1.00 98.81 89 LEU A O 1
ATOM 715 N N . ILE A 1 90 ? -5.483 1.711 -7.895 1.00 98.62 90 ILE A N 1
ATOM 71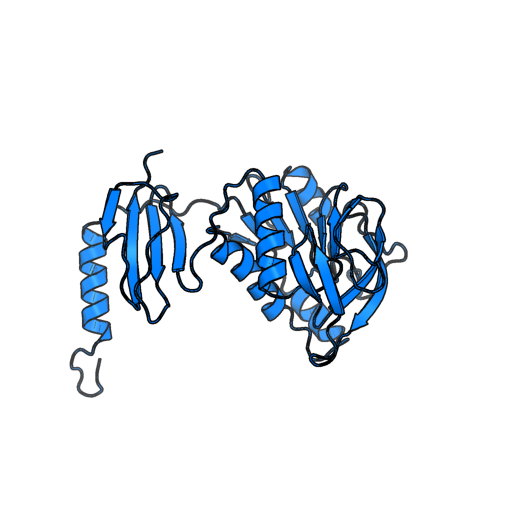6 C CA . ILE A 1 90 ? -5.003 0.359 -8.163 1.00 98.62 90 ILE A CA 1
ATOM 717 C C . ILE A 1 90 ? -3.491 0.345 -7.950 1.00 98.62 90 ILE A C 1
ATOM 719 O O . ILE A 1 90 ? -2.755 1.095 -8.589 1.00 98.62 90 ILE A O 1
ATOM 723 N N . ILE A 1 91 ? -3.024 -0.512 -7.051 1.00 98.56 91 ILE A N 1
ATOM 724 C CA . ILE A 1 91 ? -1.613 -0.654 -6.695 1.00 98.56 91 ILE A CA 1
ATOM 725 C C . ILE A 1 91 ? -1.116 -1.986 -7.247 1.00 98.56 91 ILE A C 1
ATOM 727 O O . ILE A 1 91 ? -1.686 -3.032 -6.942 1.00 98.56 91 ILE A O 1
ATOM 731 N N . VAL A 1 92 ? -0.036 -1.954 -8.023 1.00 97.06 92 VAL A N 1
ATOM 732 C CA . VAL A 1 92 ? 0.632 -3.130 -8.592 1.00 97.06 92 VAL A CA 1
ATOM 733 C C . VAL A 1 92 ? 2.042 -3.202 -8.007 1.00 97.06 92 VAL A C 1
ATOM 735 O O . VAL A 1 92 ? 2.932 -2.557 -8.548 1.00 97.06 92 VAL A O 1
ATOM 738 N N . PRO A 1 93 ? 2.282 -3.940 -6.906 1.00 96.12 93 PRO A N 1
ATOM 739 C CA . PRO A 1 93 ? 3.568 -3.896 -6.205 1.00 96.12 93 PRO A CA 1
ATOM 740 C C . PRO A 1 93 ? 4.759 -4.306 -7.068 1.00 96.12 93 PRO A C 1
ATOM 742 O O . PRO A 1 93 ? 5.780 -3.632 -7.069 1.00 96.12 93 PRO A O 1
ATOM 745 N N . SER A 1 94 ? 4.631 -5.429 -7.776 1.00 93.62 94 SER A N 1
ATOM 746 C CA . SER A 1 94 ? 5.665 -5.950 -8.670 1.00 93.62 94 SER A CA 1
ATOM 747 C C . SER A 1 94 ? 5.094 -7.090 -9.506 1.00 93.62 94 SER A C 1
ATOM 749 O O . SER A 1 94 ? 5.013 -8.228 -9.051 1.00 93.62 94 SER A O 1
ATOM 751 N N . PHE A 1 95 ? 4.607 -6.793 -10.709 1.00 92.31 95 PHE A N 1
ATOM 752 C CA . PHE A 1 95 ? 4.087 -7.821 -11.619 1.00 92.31 95 PHE A CA 1
ATOM 753 C C . PHE A 1 95 ? 5.073 -8.047 -12.754 1.00 92.31 95 PHE A C 1
ATOM 755 O O . PHE A 1 95 ? 4.969 -7.402 -13.795 1.00 92.31 95 PHE A O 1
ATOM 762 N N . VAL A 1 96 ? 6.017 -8.972 -12.551 1.00 89.06 96 VAL A N 1
ATOM 763 C CA . VAL A 1 96 ? 7.077 -9.292 -13.524 1.00 89.06 96 VAL A CA 1
ATOM 764 C C . VAL A 1 96 ? 6.507 -9.500 -14.927 1.00 89.06 96 VAL A C 1
ATOM 766 O O . VAL A 1 96 ? 7.039 -8.949 -15.886 1.00 89.06 96 VAL A O 1
ATOM 769 N N . HIS A 1 97 ? 5.375 -10.197 -15.036 1.00 89.81 97 HIS A N 1
ATOM 770 C CA . HIS A 1 97 ? 4.540 -10.188 -16.230 1.00 89.81 97 HIS A CA 1
ATOM 771 C C . HIS A 1 97 ? 3.212 -9.474 -15.967 1.00 89.81 97 HIS A C 1
ATOM 773 O O . HIS A 1 97 ? 2.434 -9.884 -15.104 1.00 89.81 97 HIS A O 1
ATOM 779 N N . LEU A 1 98 ? 2.931 -8.434 -16.754 1.00 89.00 98 LEU A N 1
ATOM 780 C CA . LEU A 1 9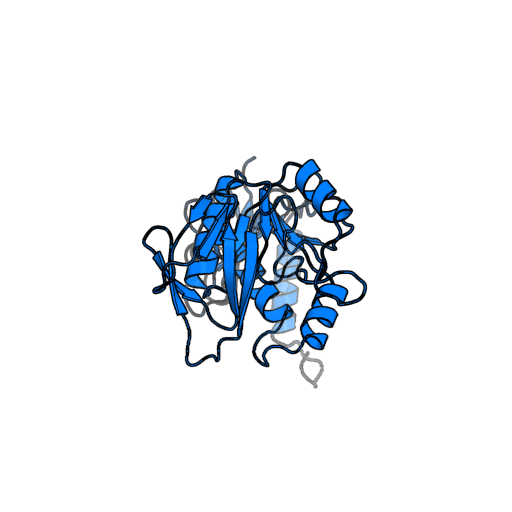8 ? 1.641 -7.755 -16.776 1.00 89.00 98 LEU A CA 1
ATOM 781 C C . LEU A 1 98 ? 1.058 -7.812 -18.189 1.00 89.00 98 LEU A C 1
ATOM 783 O O . LEU A 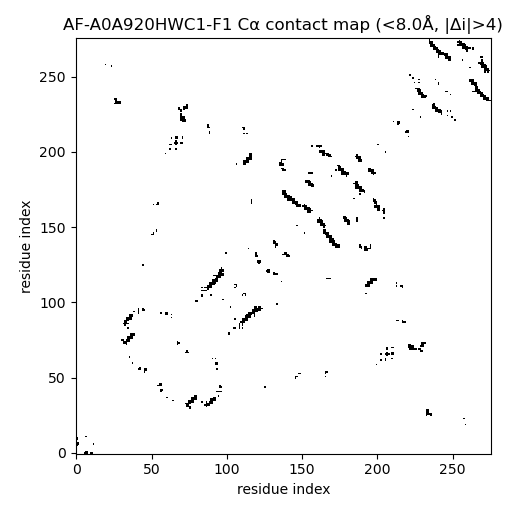1 98 ? 1.601 -7.225 -19.123 1.00 89.00 98 LEU A O 1
ATOM 787 N N . GLU A 1 99 ? -0.058 -8.521 -18.339 1.00 88.31 99 GLU A N 1
ATOM 788 C CA . GLU A 1 99 ? -0.757 -8.637 -19.617 1.00 88.31 99 GLU A CA 1
ATOM 789 C C . GLU A 1 99 ? -1.326 -7.283 -20.062 1.00 88.31 99 GLU A C 1
ATOM 791 O O . GLU A 1 99 ? -1.951 -6.560 -19.278 1.00 88.31 99 GLU A O 1
ATOM 796 N N . THR A 1 100 ? -1.176 -6.966 -21.350 1.00 87.50 100 THR A N 1
ATOM 797 C CA . THR A 1 100 ? -1.689 -5.726 -21.948 1.00 87.50 100 THR A CA 1
ATOM 798 C C . THR A 1 100 ? -3.191 -5.553 -21.724 1.00 87.50 100 THR A C 1
ATOM 800 O O . THR A 1 100 ? -3.643 -4.445 -21.446 1.00 87.50 100 THR A O 1
ATOM 803 N N . ASP A 1 101 ? -3.976 -6.630 -21.796 1.00 89.88 101 ASP A N 1
ATOM 804 C CA . ASP A 1 101 ? -5.426 -6.562 -21.590 1.00 89.88 101 ASP A CA 1
ATOM 805 C C . ASP A 1 101 ? -5.794 -6.281 -20.131 1.00 89.88 101 ASP A C 1
ATOM 807 O O . ASP A 1 101 ? -6.715 -5.506 -19.868 1.00 89.88 101 ASP A O 1
ATOM 811 N N . THR A 1 102 ? -5.052 -6.841 -19.171 1.00 91.88 102 THR A N 1
ATOM 812 C CA . THR A 1 102 ? -5.202 -6.480 -17.756 1.00 91.88 102 THR A CA 1
ATOM 813 C C . THR A 1 102 ? -4.872 -5.007 -17.546 1.00 91.88 102 THR A C 1
ATOM 815 O O . THR A 1 102 ? -5.649 -4.299 -16.907 1.00 91.88 102 THR A O 1
ATOM 818 N N . PHE A 1 103 ? -3.778 -4.513 -18.131 1.00 91.38 103 PHE A N 1
ATOM 819 C CA . PHE A 1 103 ? -3.420 -3.098 -18.043 1.00 91.38 103 PHE A CA 1
ATOM 820 C C . PHE A 1 103 ? -4.490 -2.183 -18.652 1.00 91.38 103 PHE A C 1
ATOM 822 O O . PHE A 1 103 ? -4.941 -1.247 -17.995 1.00 91.38 103 PHE A O 1
ATOM 829 N N . LYS A 1 104 ? -5.003 -2.506 -19.844 1.00 91.62 104 LYS A N 1
ATOM 830 C CA . LYS A 1 104 ? -6.112 -1.772 -20.473 1.00 91.62 104 LYS A CA 1
ATOM 831 C C . LYS A 1 104 ? -7.368 -1.747 -19.604 1.00 91.62 104 LYS A C 1
ATOM 833 O O . LYS A 1 104 ? -8.026 -0.711 -19.547 1.00 91.62 104 LYS A O 1
ATOM 838 N N . LYS A 1 105 ? -7.702 -2.844 -18.913 1.00 94.00 105 LYS A N 1
ATOM 839 C CA . LYS A 1 105 ? -8.834 -2.884 -17.969 1.00 94.00 105 LYS A CA 1
ATOM 840 C C . LYS A 1 105 ? -8.615 -1.967 -16.766 1.00 94.00 105 LYS A C 1
ATOM 842 O O . LYS A 1 105 ? -9.553 -1.282 -16.375 1.00 94.00 105 LYS A O 1
ATOM 847 N N . MET A 1 106 ? -7.401 -1.928 -16.211 1.00 94.75 106 MET A N 1
ATOM 848 C CA . MET A 1 106 ? -7.059 -1.003 -15.121 1.00 94.75 106 MET A CA 1
ATOM 849 C C . MET A 1 106 ? -7.178 0.456 -15.574 1.00 94.75 106 MET A C 1
ATOM 851 O O . MET A 1 106 ? -7.777 1.264 -14.879 1.00 94.75 106 MET A O 1
ATOM 855 N N . VAL A 1 107 ? -6.679 0.787 -16.766 1.00 93.88 107 VAL A N 1
ATOM 856 C CA . VAL A 1 107 ? -6.795 2.144 -17.327 1.00 93.88 107 VAL A CA 1
ATOM 857 C C . VAL A 1 107 ? -8.257 2.512 -17.595 1.00 93.88 107 VAL A C 1
ATOM 859 O O . VAL A 1 107 ? -8.713 3.594 -17.233 1.00 93.88 107 VAL A O 1
ATOM 862 N N . SER A 1 108 ? -9.021 1.593 -18.187 1.00 95.06 108 SER A N 1
ATOM 863 C CA . SER A 1 108 ? -10.424 1.825 -18.554 1.00 95.06 108 SER A CA 1
ATOM 864 C C . SER A 1 108 ? -11.357 1.938 -17.346 1.00 95.06 108 SER A C 1
ATOM 866 O O . SER A 1 108 ? -12.461 2.456 -17.495 1.00 95.06 108 SER A O 1
ATOM 868 N N . SER A 1 109 ? -10.946 1.484 -16.155 1.00 96.81 109 SER A N 1
ATOM 869 C CA . SER A 1 109 ? -11.736 1.683 -14.934 1.00 96.81 109 SER A CA 1
ATOM 870 C C . SER A 1 109 ? -11.719 3.136 -14.446 1.00 96.81 109 SER A C 1
ATOM 872 O O . SER A 1 109 ? -12.542 3.501 -13.608 1.00 96.81 109 SER A O 1
ATOM 874 N N . GLY A 1 110 ? -10.793 3.961 -14.952 1.00 96.31 110 GLY A N 1
ATOM 875 C CA . GLY A 1 110 ? -10.600 5.349 -14.530 1.00 96.31 110 GLY A CA 1
ATOM 876 C C . GLY A 1 110 ? -9.862 5.502 -13.196 1.00 96.31 110 GLY A C 1
ATOM 877 O O . GLY A 1 110 ? -9.670 6.628 -12.732 1.00 96.31 110 GLY A O 1
ATOM 878 N N . ALA A 1 111 ? -9.432 4.397 -12.582 1.00 97.81 111 ALA A N 1
ATOM 879 C CA . ALA A 1 111 ? -8.631 4.431 -11.369 1.00 97.81 111 ALA A CA 1
ATOM 880 C C . ALA A 1 111 ? -7.245 5.032 -11.638 1.00 97.81 111 ALA A C 1
ATOM 882 O O . ALA A 1 111 ? -6.665 4.874 -12.714 1.00 97.81 111 ALA A O 1
ATOM 883 N N . LYS A 1 112 ? -6.661 5.667 -10.622 1.00 97.75 112 LYS A N 1
ATOM 884 C CA . LYS A 1 112 ? -5.222 5.942 -10.619 1.00 97.75 112 LYS A CA 1
ATOM 885 C C . LYS A 1 112 ? -4.465 4.634 -10.444 1.00 97.75 112 LYS A C 1
ATOM 887 O O . LYS A 1 112 ? -4.902 3.762 -9.698 1.00 97.75 112 LYS A O 1
ATOM 892 N N . ILE A 1 113 ? -3.329 4.508 -11.120 1.00 97.38 113 ILE A N 1
ATOM 893 C CA . ILE A 1 113 ? -2.486 3.314 -11.070 1.00 97.38 113 ILE A CA 1
ATOM 894 C C . ILE A 1 113 ? -1.149 3.698 -10.446 1.00 97.38 113 ILE A C 1
ATOM 896 O O . ILE A 1 113 ? -0.519 4.651 -10.899 1.00 97.38 113 ILE A O 1
ATOM 900 N N . LEU A 1 114 ? -0.713 2.947 -9.438 1.00 97.69 114 LEU A N 1
ATOM 901 C CA . LEU A 1 114 ? 0.649 2.984 -8.911 1.00 97.69 114 LEU A CA 1
ATOM 902 C C . LEU A 1 114 ? 1.299 1.624 -9.148 1.00 97.69 114 LEU A C 1
ATOM 904 O O . LEU A 1 114 ? 0.948 0.645 -8.492 1.00 97.69 114 LEU A O 1
ATOM 908 N N . ALA A 1 115 ? 2.250 1.567 -10.071 1.00 96.12 115 ALA A N 1
ATOM 909 C CA . ALA A 1 115 ? 3.070 0.392 -10.305 1.00 96.12 115 ALA A CA 1
ATOM 910 C C . ALA A 1 115 ? 4.399 0.502 -9.552 1.00 96.12 115 ALA A C 1
ATOM 912 O O . ALA A 1 115 ? 5.034 1.556 -9.530 1.00 96.12 115 ALA A O 1
ATOM 913 N N . GLY A 1 116 ? 4.807 -0.592 -8.926 1.00 95.62 116 GLY A N 1
ATOM 914 C CA . GLY A 1 116 ? 6.105 -0.746 -8.299 1.00 95.62 116 GLY A CA 1
ATOM 915 C C . GLY A 1 116 ? 7.140 -1.380 -9.232 1.00 95.62 116 GLY A C 1
ATOM 916 O O . GLY A 1 116 ? 6.818 -1.733 -10.377 1.00 95.62 116 GLY A O 1
ATOM 917 N N . PRO A 1 117 ? 8.379 -1.540 -8.741 1.00 93.81 117 PRO A N 1
ATOM 918 C CA . PRO A 1 117 ? 9.500 -2.014 -9.541 1.00 93.81 117 PRO A CA 1
ATOM 919 C C . PRO A 1 117 ? 9.259 -3.413 -10.121 1.00 93.81 117 PRO A C 1
ATOM 921 O O . PRO A 1 117 ? 8.501 -4.228 -9.584 1.00 93.81 117 PRO A O 1
ATOM 924 N N . ARG A 1 118 ? 9.958 -3.709 -11.219 1.00 92.12 118 ARG A N 1
ATOM 925 C CA . ARG A 1 118 ? 9.898 -4.947 -12.014 1.00 92.12 118 ARG A CA 1
ATOM 926 C C . ARG A 1 118 ? 8.563 -5.199 -12.708 1.00 92.12 118 ARG A C 1
ATOM 928 O O . ARG A 1 118 ? 8.397 -6.242 -13.337 1.00 92.12 118 ARG A O 1
ATOM 935 N N . THR A 1 119 ? 7.608 -4.277 -12.627 1.00 92.31 119 THR A N 1
ATOM 936 C CA . THR A 1 119 ? 6.310 -4.448 -13.283 1.00 92.31 119 THR A CA 1
ATOM 937 C C . THR A 1 119 ? 6.477 -4.401 -14.805 1.00 92.31 119 THR A C 1
ATOM 939 O O . THR A 1 119 ? 6.959 -3.414 -15.348 1.00 92.31 119 THR A O 1
ATOM 942 N N . GLY A 1 120 ? 6.070 -5.469 -15.498 1.00 88.56 120 GLY A N 1
ATOM 943 C CA . GLY A 1 120 ? 6.154 -5.599 -16.957 1.00 88.56 120 GLY A CA 1
ATOM 944 C C . GLY A 1 120 ? 7.529 -5.940 -17.516 1.00 88.56 120 GLY A C 1
ATOM 945 O O . GLY A 1 120 ? 7.740 -5.801 -18.718 1.00 88.56 120 GLY A O 1
ATOM 946 N N . LEU A 1 121 ? 8.456 -6.388 -16.671 1.00 86.69 121 LEU A N 1
ATOM 947 C CA . LEU A 1 121 ? 9.820 -6.720 -17.073 1.00 86.69 121 LEU A CA 1
ATOM 948 C C . LEU A 1 121 ? 9.901 -7.921 -18.031 1.00 86.69 121 LEU A C 1
ATOM 950 O O . LEU A 1 121 ? 10.803 -7.978 -18.866 1.00 86.69 121 LEU A O 1
ATOM 954 N N . LYS A 1 122 ? 8.993 -8.897 -17.907 1.00 88.62 122 LYS A N 1
ATOM 955 C CA . LYS A 1 122 ? 9.002 -10.138 -18.693 1.00 88.62 122 LYS A CA 1
ATOM 956 C C . LYS A 1 122 ? 7.660 -10.435 -19.352 1.00 88.62 122 LYS A C 1
ATOM 958 O O . LYS A 1 122 ? 6.585 -10.051 -18.889 1.00 88.62 122 LYS A O 1
ATOM 963 N N . ASN A 1 123 ? 7.724 -11.181 -20.448 1.00 89.25 123 ASN A N 1
ATOM 964 C CA . ASN A 1 123 ? 6.557 -11.804 -21.061 1.00 89.25 123 ASN A CA 1
ATOM 965 C C . ASN A 1 123 ? 6.216 -13.152 -20.390 1.00 89.25 123 ASN A C 1
ATOM 967 O O . ASN A 1 123 ? 6.967 -13.664 -19.558 1.00 89.25 123 ASN A O 1
ATOM 971 N N . ARG A 1 124 ? 5.097 -13.759 -20.805 1.00 89.06 124 ARG A N 1
ATOM 972 C CA . ARG A 1 124 ? 4.618 -15.061 -20.302 1.00 89.06 124 ARG A CA 1
ATOM 973 C C . ARG A 1 124 ? 5.608 -16.223 -20.478 1.00 89.06 124 ARG A C 1
ATOM 975 O O . ARG A 1 124 ? 5.486 -17.238 -19.811 1.00 89.06 124 ARG A O 1
ATOM 982 N N . ASN A 1 125 ? 6.559 -16.096 -21.406 1.00 91.44 125 ASN A N 1
ATOM 983 C CA . ASN A 1 125 ? 7.586 -17.104 -21.678 1.00 91.44 125 ASN A CA 1
ATOM 984 C C . ASN A 1 125 ? 8.887 -16.806 -20.906 1.00 91.44 125 ASN A C 1
ATOM 986 O O . ASN A 1 125 ? 9.937 -17.342 -21.249 1.00 91.44 125 ASN A O 1
ATOM 990 N N . PHE A 1 126 ? 8.831 -15.927 -19.898 1.00 91.50 126 PHE A N 1
ATOM 991 C CA . PHE A 1 126 ? 9.959 -15.544 -19.049 1.00 91.50 126 PHE A CA 1
ATOM 992 C C . PHE A 1 126 ? 11.114 -14.841 -19.788 1.00 91.50 126 PHE A C 1
ATOM 994 O O . PHE A 1 126 ? 12.264 -14.892 -19.354 1.00 91.50 126 PHE A O 1
ATOM 1001 N N . GLN A 1 127 ? 10.812 -14.145 -20.888 1.00 90.38 127 GLN A N 1
ATOM 1002 C CA . GLN A 1 127 ? 11.788 -13.371 -21.662 1.00 90.38 127 GLN A CA 1
ATOM 1003 C C . GLN A 1 127 ? 11.572 -11.869 -21.500 1.00 90.38 127 GLN A C 1
ATOM 1005 O O . GLN A 1 127 ? 10.442 -11.418 -21.305 1.00 90.38 127 GLN A O 1
ATOM 1010 N N . ILE A 1 128 ? 12.651 -11.100 -21.644 1.00 87.75 128 ILE A N 1
ATOM 1011 C CA . ILE A 1 128 ? 12.599 -9.640 -21.733 1.00 87.75 128 ILE A CA 1
ATOM 1012 C C . ILE A 1 128 ? 11.918 -9.263 -23.064 1.00 87.75 128 ILE A C 1
ATOM 1014 O O . ILE A 1 128 ? 12.389 -9.706 -24.115 1.00 87.75 128 ILE A O 1
ATOM 1018 N N . PRO A 1 129 ? 10.814 -8.494 -23.062 1.00 80.75 129 PRO A N 1
ATOM 1019 C CA . PRO A 1 129 ? 10.162 -8.051 -24.290 1.00 80.75 129 PRO A CA 1
ATOM 1020 C C . PRO A 1 129 ? 11.071 -7.124 -25.109 1.00 80.75 129 PRO A C 1
ATOM 1022 O O . PRO A 1 129 ? 11.815 -6.328 -24.539 1.00 80.75 129 PRO A O 1
ATOM 1025 N N . GLU A 1 130 ? 10.959 -7.158 -26.442 1.00 76.06 130 GLU A N 1
ATOM 1026 C CA . GLU A 1 130 ? 11.695 -6.235 -27.329 1.00 76.06 130 GLU A CA 1
ATOM 1027 C C . GLU A 1 130 ? 11.403 -4.763 -26.989 1.00 76.06 130 GLU A C 1
ATOM 1029 O O . GLU A 1 130 ? 12.300 -3.917 -26.969 1.00 76.06 130 GLU A O 1
ATOM 1034 N N . ASN A 1 131 ? 10.148 -4.478 -26.630 1.00 70.44 131 ASN A N 1
ATOM 1035 C CA . ASN A 1 131 ? 9.721 -3.191 -26.104 1.00 70.44 131 ASN A CA 1
ATOM 1036 C C . ASN A 1 131 ? 9.648 -3.250 -24.574 1.00 70.44 131 ASN A C 1
ATOM 1038 O O . ASN A 1 131 ? 8.644 -3.654 -23.998 1.00 70.44 131 ASN A O 1
ATOM 1042 N N . LEU A 1 132 ? 10.713 -2.772 -23.926 1.00 58.75 132 LEU A N 1
ATOM 1043 C CA . LEU A 1 132 ? 10.883 -2.617 -22.467 1.00 58.75 132 LEU A CA 1
ATOM 1044 C C . LEU A 1 132 ? 9.908 -1.623 -21.799 1.00 58.75 132 LEU A C 1
ATOM 1046 O O . LEU A 1 132 ? 10.110 -1.227 -20.654 1.00 58.75 132 LEU A O 1
ATOM 1050 N N . SER A 1 133 ? 8.901 -1.149 -22.530 1.00 59.22 133 SER A N 1
ATOM 1051 C CA . SER A 1 133 ? 7.917 -0.187 -22.050 1.00 59.22 133 SER A CA 1
ATOM 1052 C C . SER A 1 133 ? 6.585 -0.902 -21.903 1.00 59.22 133 SER A C 1
ATOM 1054 O O . SER A 1 133 ? 6.023 -1.384 -22.888 1.00 59.22 133 SER A O 1
ATOM 1056 N N . LEU A 1 134 ? 6.043 -0.922 -20.687 1.00 60.50 134 LEU A N 1
ATOM 1057 C CA . LEU A 1 134 ? 4.600 -1.033 -20.536 1.00 60.50 134 LEU A CA 1
ATOM 1058 C C . LEU A 1 134 ? 4.007 0.259 -21.098 1.00 60.50 134 LEU A C 1
ATOM 1060 O O . LEU A 1 134 ? 3.956 1.273 -20.397 1.00 60.50 134 LEU A O 1
ATOM 1064 N N . GLU A 1 135 ? 3.637 0.238 -22.382 1.00 56.19 135 GLU A N 1
ATOM 1065 C CA . GLU A 1 135 ? 2.995 1.359 -23.068 1.00 56.19 135 GLU A CA 1
ATOM 1066 C C . GLU A 1 135 ? 1.814 1.854 -22.220 1.00 56.19 135 GLU A C 1
ATOM 1068 O O . GLU A 1 135 ? 0.769 1.212 -22.122 1.00 56.19 135 GLU A O 1
ATOM 1073 N N . GLY A 1 136 ? 2.028 2.979 -21.531 1.00 66.25 136 GLY A N 1
ATOM 1074 C CA . GLY A 1 136 ? 1.076 3.592 -20.610 1.00 66.25 136 GLY A CA 1
ATOM 1075 C C . GLY A 1 136 ? 1.606 3.898 -19.207 1.00 66.25 136 GLY A C 1
ATOM 1076 O O . GLY A 1 136 ? 1.101 4.836 -18.610 1.00 66.25 136 GLY A O 1
ATOM 1077 N N . LEU A 1 137 ? 2.633 3.224 -18.679 1.00 76.81 137 LEU A N 1
ATOM 1078 C CA . LEU A 1 137 ? 3.313 3.685 -17.446 1.00 76.81 137 LEU A CA 1
ATOM 1079 C C . LEU A 1 137 ? 4.456 4.658 -17.761 1.00 76.81 137 LEU A C 1
ATOM 1081 O O . LEU A 1 137 ? 4.757 5.543 -16.965 1.00 76.81 137 LEU A O 1
ATOM 1085 N N . GLY A 1 138 ? 5.022 4.539 -18.967 1.00 75.06 138 GLY A N 1
ATOM 1086 C CA . GLY A 1 138 ? 5.969 5.491 -19.548 1.00 75.06 138 GLY A CA 1
ATOM 1087 C C . GLY A 1 138 ? 7.306 5.580 -18.819 1.00 75.06 138 GLY A C 1
ATOM 1088 O O . GLY A 1 138 ? 7.918 6.646 -18.774 1.00 75.06 138 GLY A O 1
ATOM 1089 N N . TYR A 1 139 ? 7.766 4.444 -18.293 1.00 86.25 139 TYR A N 1
ATOM 1090 C CA . TYR A 1 139 ? 9.139 4.250 -17.853 1.00 86.25 139 TYR A CA 1
ATOM 1091 C C . TYR A 1 139 ? 9.759 3.069 -18.601 1.00 86.25 139 TYR A C 1
ATOM 1093 O O . TYR A 1 139 ? 9.225 1.960 -18.578 1.00 86.25 139 TYR A O 1
ATOM 1101 N N . LYS A 1 140 ? 10.873 3.318 -19.293 1.00 87.75 140 LYS A N 1
ATOM 1102 C CA . LYS A 1 140 ? 11.637 2.311 -20.032 1.00 87.75 140 LYS A CA 1
ATOM 1103 C C . LYS A 1 140 ? 12.898 1.973 -19.250 1.00 87.75 140 LYS A C 1
ATOM 1105 O O . LYS A 1 140 ? 13.898 2.689 -19.346 1.00 87.75 140 LYS A O 1
ATOM 1110 N N . VAL A 1 141 ? 12.855 0.873 -18.506 1.00 89.12 141 VAL A N 1
ATOM 1111 C CA . VAL A 1 141 ? 13.992 0.387 -17.714 1.00 89.12 141 VAL A CA 1
ATOM 1112 C C . VAL A 1 141 ? 15.131 -0.028 -18.649 1.00 89.12 141 VAL A C 1
ATOM 1114 O O . VAL A 1 141 ? 14.941 -0.841 -19.548 1.00 89.12 141 VAL A O 1
ATOM 1117 N N . LYS A 1 142 ? 16.322 0.542 -18.448 1.00 89.25 142 LYS A N 1
ATOM 1118 C CA . LYS A 1 142 ? 17.559 0.229 -19.187 1.00 89.25 142 LYS A CA 1
ATOM 1119 C C . LYS A 1 142 ? 18.536 -0.603 -18.368 1.00 89.25 142 LYS A C 1
ATOM 1121 O O . LYS A 1 142 ? 19.300 -1.380 -18.934 1.00 89.25 142 LYS A O 1
ATOM 1126 N N . ARG A 1 143 ? 18.552 -0.397 -17.052 1.00 91.00 143 ARG A N 1
ATOM 1127 C CA . ARG A 1 143 ? 19.445 -1.074 -16.114 1.00 91.00 143 ARG A CA 1
ATOM 1128 C C . ARG A 1 143 ? 18.720 -1.297 -14.798 1.00 91.00 143 ARG A C 1
ATOM 1130 O O . ARG A 1 143 ? 17.907 -0.471 -14.391 1.00 91.00 143 ARG A O 1
ATOM 1137 N N . VAL A 1 144 ? 19.049 -2.397 -14.140 1.00 93.38 144 VAL A N 1
ATOM 1138 C CA . VAL A 1 144 ? 18.615 -2.690 -12.778 1.00 93.38 144 VAL A CA 1
ATOM 1139 C C . VAL A 1 144 ? 19.845 -2.802 -11.896 1.00 93.38 144 VAL A C 1
ATOM 1141 O O . VAL A 1 144 ? 20.852 -3.384 -12.303 1.00 93.38 144 VAL A O 1
ATOM 1144 N N . ASP A 1 145 ? 19.741 -2.250 -10.698 1.00 94.75 145 ASP A N 1
ATOM 1145 C CA . ASP A 1 145 ? 20.742 -2.377 -9.658 1.00 94.75 145 ASP A CA 1
ATOM 1146 C C . ASP A 1 145 ? 20.098 -3.160 -8.508 1.00 94.75 145 ASP A C 1
ATOM 1148 O O . ASP A 1 145 ? 19.192 -2.678 -7.821 1.00 94.75 145 ASP A O 1
ATOM 1152 N N . ALA A 1 146 ? 20.550 -4.401 -8.335 1.00 94.19 146 ALA A N 1
ATOM 1153 C CA . ALA A 1 146 ? 20.266 -5.211 -7.160 1.00 94.19 146 ALA A CA 1
ATOM 1154 C C . ALA A 1 146 ? 21.155 -4.716 -6.013 1.00 94.19 146 ALA A C 1
ATOM 1156 O O . ALA A 1 146 ? 22.379 -4.834 -6.078 1.00 94.19 146 ALA A O 1
ATOM 1157 N N . LEU A 1 147 ? 20.544 -4.115 -4.995 1.00 93.19 147 LEU A N 1
ATOM 1158 C CA . LEU A 1 147 ? 21.271 -3.413 -3.939 1.00 93.19 147 LEU A CA 1
ATOM 1159 C C . LEU A 1 147 ? 21.433 -4.324 -2.717 1.00 93.19 147 LEU A C 1
ATOM 1161 O O . LEU A 1 147 ? 20.413 -4.787 -2.197 1.00 93.19 147 LEU A O 1
ATOM 1165 N N . PRO A 1 148 ? 22.659 -4.557 -2.214 1.00 87.88 148 PRO A N 1
ATOM 1166 C CA . PRO A 1 148 ? 22.828 -5.204 -0.922 1.00 87.88 148 PRO A CA 1
ATOM 1167 C C . PRO A 1 148 ? 22.319 -4.275 0.186 1.00 87.88 148 PRO A C 1
ATOM 1169 O O . PRO A 1 148 ? 22.398 -3.050 0.066 1.00 87.88 148 PRO A O 1
ATOM 1172 N N . TYR A 1 149 ? 21.836 -4.849 1.289 1.00 82.31 149 TYR A N 1
ATOM 1173 C CA . TYR A 1 149 ? 21.290 -4.081 2.416 1.00 82.31 149 TYR A CA 1
ATOM 1174 C C . TYR A 1 149 ? 22.225 -2.965 2.930 1.00 82.31 149 TYR A C 1
ATOM 1176 O O . TYR A 1 149 ? 21.758 -1.894 3.314 1.00 82.31 149 TYR A O 1
ATOM 1184 N N . GLU A 1 150 ? 23.541 -3.197 2.910 1.00 88.62 150 GLU A N 1
ATOM 1185 C CA . GLU A 1 150 ? 24.554 -2.258 3.414 1.00 88.62 150 GLU A CA 1
ATOM 1186 C C . GLU A 1 150 ? 24.841 -1.070 2.478 1.00 88.62 150 GLU A C 1
ATOM 1188 O O . GLU A 1 150 ? 25.430 -0.085 2.922 1.00 88.62 150 GLU A O 1
ATOM 1193 N N . LEU A 1 151 ? 24.417 -1.127 1.207 1.00 92.44 151 LEU A N 1
ATOM 1194 C CA . LEU A 1 151 ? 24.648 -0.074 0.207 1.00 92.44 151 LEU A CA 1
ATOM 1195 C C . LEU A 1 151 ? 23.323 0.417 -0.401 1.00 92.44 151 LEU A C 1
ATOM 1197 O O . LEU A 1 151 ? 23.063 0.202 -1.590 1.00 92.44 151 LEU A O 1
ATOM 1201 N N . PRO A 1 152 ? 22.459 1.067 0.399 1.00 95.75 152 PRO A N 1
ATOM 1202 C CA . PRO A 1 152 ? 21.276 1.721 -0.133 1.00 95.75 152 PRO A CA 1
ATOM 1203 C C . PRO A 1 152 ? 21.660 2.943 -0.977 1.00 95.75 152 PRO A C 1
ATOM 1205 O O . PRO A 1 152 ? 22.732 3.522 -0.812 1.00 95.75 152 PRO A O 1
ATOM 1208 N N . ILE A 1 153 ? 20.740 3.380 -1.834 1.00 97.62 153 ILE A N 1
ATOM 1209 C CA . ILE A 1 153 ? 20.873 4.623 -2.597 1.00 97.62 153 ILE A CA 1
ATOM 1210 C C . ILE A 1 153 ? 20.046 5.703 -1.914 1.00 97.62 153 ILE A C 1
ATOM 1212 O O . ILE A 1 153 ? 18.837 5.541 -1.749 1.00 97.62 153 ILE A O 1
ATOM 1216 N N . GLU A 1 154 ? 20.678 6.812 -1.540 1.00 98.06 154 GLU A N 1
ATOM 1217 C CA . GLU A 1 154 ? 19.973 7.966 -0.983 1.00 98.06 154 GLU A CA 1
ATOM 1218 C C . GLU A 1 154 ? 19.127 8.644 -2.069 1.00 98.06 154 GLU A C 1
ATOM 1220 O O . GLU A 1 154 ? 19.569 8.859 -3.205 1.00 98.06 154 GLU A O 1
ATOM 1225 N N . VAL A 1 155 ? 17.894 8.993 -1.711 1.00 98.38 155 VAL A N 1
ATOM 1226 C CA . VAL A 1 155 ? 16.939 9.655 -2.597 1.00 98.38 155 VAL A CA 1
ATOM 1227 C C . VAL A 1 155 ? 16.197 10.773 -1.873 1.00 98.38 155 VAL A C 1
ATOM 1229 O O . VAL A 1 155 ? 16.027 10.765 -0.654 1.00 98.38 155 VAL A O 1
ATOM 1232 N N . GLU A 1 156 ? 15.712 11.744 -2.636 1.00 98.19 156 GLU A N 1
ATOM 1233 C CA . GLU A 1 156 ? 14.855 12.812 -2.139 1.00 98.19 156 GLU A CA 1
ATOM 1234 C C . GLU A 1 156 ? 13.636 12.975 -3.044 1.00 98.19 156 GLU A C 1
ATOM 1236 O O . GLU A 1 156 ? 13.761 13.078 -4.263 1.00 98.19 156 GLU A O 1
ATOM 1241 N N . TRP A 1 157 ? 12.445 13.045 -2.459 1.00 98.12 157 TRP A N 1
ATOM 1242 C CA . TRP A 1 157 ? 11.196 13.272 -3.178 1.00 98.12 157 TRP A CA 1
ATOM 1243 C C . TRP A 1 157 ? 10.355 14.319 -2.448 1.00 98.12 157 TRP A C 1
ATOM 1245 O O . TRP A 1 157 ? 10.045 14.164 -1.272 1.00 98.12 157 TRP A O 1
ATOM 1255 N N . LYS A 1 158 ? 10.017 15.419 -3.137 1.00 96.44 158 LYS A N 1
ATOM 1256 C CA . LYS A 1 158 ? 9.249 16.559 -2.587 1.00 96.44 158 LYS A CA 1
ATOM 1257 C C . LYS A 1 158 ? 9.779 17.067 -1.227 1.00 96.44 158 LYS A C 1
ATOM 1259 O O . LYS A 1 158 ? 9.007 17.388 -0.330 1.00 96.44 158 LYS A O 1
ATOM 1264 N N . GLY A 1 159 ? 11.106 17.141 -1.081 1.00 95.44 159 GLY A N 1
ATOM 1265 C CA . GLY A 1 159 ? 11.787 17.589 0.142 1.00 95.44 159 GLY A CA 1
ATOM 1266 C C . GLY A 1 159 ? 11.927 16.519 1.231 1.00 95.44 159 GLY A C 1
ATOM 1267 O O . GLY A 1 159 ? 12.565 16.768 2.253 1.00 95.44 159 GLY A O 1
ATOM 1268 N N . GLN A 1 160 ? 11.372 15.323 1.027 1.00 96.69 160 GLN A N 1
ATOM 1269 C CA . GLN A 1 160 ? 11.541 14.192 1.926 1.00 96.69 160 GLN A CA 1
ATOM 1270 C C . GLN A 1 160 ? 12.711 13.323 1.489 1.00 96.69 160 GLN A C 1
ATOM 1272 O O . GLN A 1 160 ? 12.722 12.782 0.384 1.00 96.69 160 GLN A O 1
ATOM 1277 N N . LYS A 1 161 ? 13.678 13.166 2.390 1.00 97.94 161 LYS A N 1
ATOM 1278 C CA . LYS A 1 161 ? 14.803 12.249 2.222 1.00 97.94 161 LYS A CA 1
ATOM 1279 C C . LYS A 1 161 ? 14.383 10.828 2.580 1.00 97.94 161 LYS A C 1
ATOM 1281 O O . LYS A 1 161 ? 13.608 10.632 3.516 1.00 97.94 161 LYS A O 1
ATOM 1286 N N . GLY A 1 162 ? 14.927 9.867 1.858 1.00 97.56 162 GLY A N 1
ATOM 1287 C CA . GLY A 1 162 ? 14.761 8.445 2.106 1.00 97.56 162 GLY A CA 1
ATOM 1288 C C . GLY A 1 162 ? 15.775 7.661 1.292 1.00 97.56 162 GLY A C 1
ATOM 1289 O O . GLY A 1 162 ? 16.747 8.219 0.781 1.00 97.56 162 GLY A O 1
ATOM 1290 N N . LYS A 1 163 ? 15.544 6.362 1.158 1.00 97.75 163 LYS A N 1
ATOM 1291 C CA . LYS A 1 163 ? 16.466 5.453 0.484 1.00 97.75 163 LYS A CA 1
ATOM 1292 C C . LYS A 1 163 ? 15.742 4.497 -0.436 1.00 97.75 163 LYS A C 1
ATOM 1294 O O . LYS A 1 163 ? 14.653 4.031 -0.109 1.00 97.75 163 LYS A O 1
ATOM 1299 N N . PHE A 1 164 ? 16.395 4.133 -1.532 1.00 97.75 164 PHE A N 1
ATOM 1300 C CA . PHE A 1 164 ? 16.140 2.864 -2.194 1.00 97.75 164 PHE A CA 1
ATOM 1301 C C . PHE A 1 164 ? 17.021 1.776 -1.591 1.00 97.75 164 PHE A C 1
ATOM 1303 O O . PHE A 1 164 ? 18.234 1.937 -1.468 1.00 97.75 164 PHE A O 1
ATOM 1310 N N . HIS A 1 165 ? 16.395 0.664 -1.218 1.00 95.19 165 HIS A N 1
ATOM 1311 C CA . HIS A 1 165 ? 17.055 -0.531 -0.702 1.00 95.19 165 HIS A CA 1
ATOM 1312 C C . HIS A 1 165 ? 16.611 -1.740 -1.520 1.00 95.19 165 HIS A C 1
ATOM 1314 O O . HIS A 1 165 ? 15.520 -1.719 -2.068 1.00 95.19 165 HIS A O 1
ATOM 1320 N N . VAL A 1 166 ? 17.404 -2.813 -1.584 1.00 95.19 166 VAL A N 1
ATOM 1321 C CA . VAL A 1 166 ? 17.102 -4.060 -2.328 1.00 95.19 166 VAL A CA 1
ATOM 1322 C C . VAL A 1 166 ? 17.053 -3.905 -3.856 1.00 95.19 166 VAL A C 1
ATOM 1324 O O . VAL A 1 166 ? 17.624 -4.727 -4.570 1.00 95.19 166 VAL A O 1
ATOM 1327 N N . TRP A 1 167 ? 16.390 -2.873 -4.382 1.00 96.19 167 TRP A N 1
ATOM 1328 C CA . TRP A 1 167 ? 16.142 -2.714 -5.810 1.00 96.19 167 TRP A CA 1
ATOM 1329 C C . TRP A 1 167 ? 16.113 -1.253 -6.253 1.00 96.19 167 TRP A C 1
ATOM 1331 O O . TRP A 1 167 ? 15.425 -0.421 -5.653 1.00 96.19 167 TRP A O 1
ATOM 1341 N N . ARG A 1 168 ? 16.790 -0.969 -7.366 1.00 96.38 168 ARG A N 1
ATOM 1342 C CA . ARG A 1 168 ? 16.705 0.290 -8.112 1.00 96.38 168 ARG A CA 1
ATOM 1343 C C . ARG A 1 168 ? 16.677 0.008 -9.611 1.00 96.38 168 ARG A C 1
ATOM 1345 O O . ARG A 1 168 ? 17.363 -0.882 -10.100 1.00 96.38 168 ARG A O 1
ATOM 1352 N N . GLU A 1 169 ? 15.920 0.806 -10.346 1.00 94.81 169 GLU A N 1
ATOM 1353 C CA . GLU A 1 169 ? 15.810 0.751 -11.797 1.00 94.81 169 GLU A CA 1
ATOM 1354 C C . GLU A 1 169 ? 16.198 2.095 -12.397 1.00 94.81 169 GLU A C 1
ATOM 1356 O O . GLU A 1 169 ? 15.798 3.151 -11.910 1.00 94.81 169 GLU A O 1
ATOM 1361 N N . LEU A 1 170 ? 16.988 2.045 -13.464 1.00 94.06 170 LEU A N 1
ATOM 1362 C CA . LEU A 1 170 ? 17.454 3.210 -14.198 1.00 94.06 170 LEU A CA 1
ATOM 1363 C C . LEU A 1 170 ? 16.977 3.106 -15.635 1.00 94.06 170 LEU A C 1
ATOM 1365 O O . LEU A 1 170 ? 17.104 2.061 -16.276 1.00 94.06 170 LEU A O 1
ATOM 1369 N N . GLY A 1 171 ? 16.452 4.198 -16.166 1.00 90.06 171 GLY A N 1
ATOM 1370 C CA . GLY A 1 171 ? 15.722 4.172 -17.417 1.00 90.06 171 GLY A CA 1
ATOM 1371 C C . GLY A 1 171 ? 15.270 5.549 -17.862 1.00 90.06 171 GLY A C 1
ATOM 1372 O O . GLY A 1 171 ? 15.504 6.551 -17.184 1.00 90.06 171 GLY A O 1
ATOM 1373 N N . ASP A 1 172 ? 14.613 5.573 -19.016 1.00 88.69 172 ASP A N 1
ATOM 1374 C CA . ASP A 1 172 ? 14.047 6.795 -19.578 1.00 88.69 172 ASP A CA 1
ATOM 1375 C C . ASP A 1 172 ? 12.586 6.937 -19.153 1.00 88.69 172 ASP A C 1
ATOM 1377 O O . ASP A 1 172 ? 11.812 5.982 -19.235 1.00 88.69 172 ASP A O 1
ATOM 1381 N N . SER A 1 173 ? 12.198 8.146 -18.757 1.00 88.69 173 SER A N 1
ATOM 1382 C CA . SER A 1 173 ? 10.799 8.511 -18.532 1.00 88.69 173 SER A CA 1
ATOM 1383 C C . SER A 1 173 ? 10.245 9.224 -19.762 1.00 88.69 173 SER A C 1
ATOM 1385 O O . SER A 1 173 ? 10.881 10.142 -20.278 1.00 88.69 173 SER A O 1
ATOM 1387 N N . SER A 1 174 ? 9.052 8.836 -20.213 1.00 87.69 174 SER A N 1
ATOM 1388 C CA . SER A 1 174 ? 8.249 9.624 -21.159 1.00 87.69 174 SER A CA 1
ATOM 1389 C C . SER A 1 174 ? 7.273 10.572 -20.454 1.00 87.69 174 SER A C 1
ATOM 1391 O O . SER A 1 174 ? 6.601 11.355 -21.120 1.00 87.69 174 SER A O 1
ATOM 1393 N N . GLY A 1 175 ? 7.161 10.464 -19.127 1.00 87.56 175 GLY A N 1
ATOM 1394 C CA . GLY A 1 175 ? 6.294 11.288 -18.291 1.00 87.56 175 GLY A CA 1
ATOM 1395 C C . GLY A 1 175 ? 7.068 12.306 -17.452 1.00 87.56 175 GLY A C 1
ATOM 1396 O O . GLY A 1 175 ? 8.199 12.683 -17.754 1.00 87.56 175 GLY A O 1
ATOM 1397 N N . ILE A 1 176 ? 6.451 12.739 -16.358 1.00 92.56 176 ILE A N 1
ATOM 1398 C CA . ILE A 1 176 ? 7.052 13.626 -15.364 1.00 92.56 176 ILE A CA 1
ATOM 1399 C C . ILE A 1 176 ? 7.899 12.781 -14.414 1.00 92.56 176 ILE A C 1
ATOM 1401 O O . ILE A 1 176 ? 7.405 11.839 -13.804 1.00 92.56 176 ILE A O 1
ATOM 1405 N N . SER A 1 177 ? 9.174 13.125 -14.286 1.00 94.25 177 SER A N 1
ATOM 1406 C CA . SER A 1 177 ? 10.084 12.541 -13.300 1.00 94.25 177 SER A CA 1
ATOM 1407 C C . SER A 1 177 ? 10.000 13.325 -11.991 1.00 94.25 177 SER A C 1
ATOM 1409 O O . SER A 1 177 ? 10.257 14.529 -11.980 1.00 94.25 177 SER A O 1
ATOM 1411 N N . GLU A 1 178 ? 9.658 12.660 -10.889 1.00 95.44 178 GLU A N 1
ATOM 1412 C CA . GLU A 1 178 ? 9.554 13.269 -9.563 1.00 95.44 178 GLU A CA 1
ATOM 1413 C C . GLU A 1 178 ? 10.551 12.641 -8.581 1.00 95.44 178 GLU A C 1
ATOM 1415 O O . GLU A 1 178 ? 10.743 11.422 -8.519 1.00 95.44 178 GLU A O 1
ATOM 1420 N N . GLY A 1 179 ? 11.152 13.499 -7.754 1.00 96.50 179 GLY A N 1
ATOM 1421 C CA . GLY A 1 179 ? 12.246 13.114 -6.866 1.00 96.50 179 GLY A CA 1
ATOM 1422 C C . GLY A 1 179 ? 13.523 12.756 -7.624 1.00 96.50 179 GLY A C 1
ATOM 1423 O O . GLY A 1 179 ? 13.535 12.653 -8.849 1.00 96.50 179 GLY A O 1
ATOM 1424 N N . LYS A 1 180 ? 14.620 12.608 -6.888 1.00 97.19 180 LYS A N 1
ATOM 1425 C CA . LYS A 1 180 ? 15.923 12.259 -7.448 1.00 97.19 180 LYS A CA 1
ATOM 1426 C C . LYS A 1 180 ? 16.764 11.457 -6.464 1.00 97.19 180 LYS A C 1
ATOM 1428 O O . LYS A 1 180 ? 16.764 11.754 -5.271 1.00 97.19 180 LYS A O 1
ATOM 1433 N N . SER A 1 181 ? 17.501 10.483 -6.972 1.00 96.56 181 SER A N 1
ATOM 1434 C CA . SER A 1 181 ? 18.656 9.893 -6.299 1.00 96.56 181 SER A CA 1
ATOM 1435 C C . SER A 1 181 ? 19.863 10.834 -6.331 1.00 96.56 181 SER A C 1
ATOM 1437 O O . SER A 1 181 ? 19.867 11.847 -7.039 1.00 96.56 181 SER A O 1
ATOM 1439 N N . GLU A 1 182 ? 20.912 10.489 -5.584 1.00 93.94 182 GLU A N 1
ATOM 1440 C CA . GLU A 1 182 ? 22.194 11.210 -5.602 1.00 93.94 182 GLU A CA 1
ATOM 1441 C C . GLU A 1 182 ? 22.835 11.317 -7.000 1.00 93.94 182 GLU A C 1
ATOM 1443 O O . GLU A 1 182 ? 23.486 12.315 -7.305 1.00 93.94 182 GLU A O 1
ATOM 1448 N N . ASP A 1 183 ? 2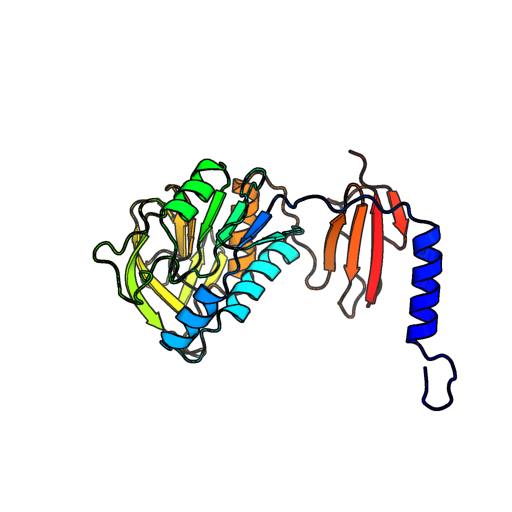2.592 10.338 -7.876 1.00 94.88 183 ASP A N 1
ATOM 1449 C CA . ASP A 1 183 ? 23.042 10.305 -9.273 1.00 94.88 183 ASP A CA 1
ATOM 1450 C C . ASP A 1 183 ? 22.002 10.858 -10.271 1.00 94.88 183 ASP A C 1
ATOM 1452 O O . ASP A 1 183 ? 22.188 10.771 -11.484 1.00 94.88 183 ASP A O 1
ATOM 1456 N N . GLY A 1 184 ? 20.929 11.486 -9.774 1.00 94.94 184 GLY A N 1
ATOM 1457 C CA . GLY A 1 184 ? 19.988 12.281 -10.569 1.00 94.94 184 GLY A CA 1
ATOM 1458 C C . GLY A 1 184 ? 18.846 11.508 -11.233 1.00 94.94 184 GLY A C 1
ATOM 1459 O O . GLY A 1 184 ? 18.073 12.110 -11.980 1.00 94.94 184 GLY A O 1
ATOM 1460 N N . PHE A 1 185 ? 18.701 10.209 -10.967 1.00 95.94 185 PHE A N 1
ATOM 1461 C CA . PHE A 1 185 ? 17.613 9.392 -11.507 1.00 95.94 185 PHE A CA 1
ATOM 1462 C C . PHE A 1 185 ? 16.322 9.536 -10.689 1.00 95.94 185 PHE A C 1
ATOM 1464 O O . PHE A 1 185 ? 16.385 9.771 -9.483 1.00 95.94 185 PHE A O 1
ATOM 1471 N N . PRO A 1 186 ? 15.140 9.417 -11.320 1.00 95.75 186 PRO A N 1
ATOM 1472 C CA . PRO A 1 186 ? 13.866 9.649 -10.646 1.00 95.75 186 PRO A CA 1
ATOM 1473 C C . PRO A 1 186 ? 13.570 8.631 -9.545 1.00 95.75 186 PRO A C 1
ATOM 1475 O O . PRO A 1 186 ? 13.959 7.468 -9.632 1.00 95.75 186 PRO A O 1
ATOM 1478 N N . VAL A 1 187 ? 12.796 9.061 -8.544 1.00 97.31 187 VAL A N 1
ATOM 1479 C CA . VAL A 1 187 ? 12.212 8.156 -7.538 1.00 97.31 187 VAL A CA 1
ATOM 1480 C C . VAL A 1 187 ? 10.923 7.536 -8.070 1.00 97.31 187 VAL A C 1
ATOM 1482 O O . VAL A 1 187 ? 10.679 6.335 -7.949 1.00 97.31 187 VAL A O 1
ATOM 1485 N N . ILE A 1 188 ? 10.083 8.372 -8.670 1.00 95.94 188 ILE A N 1
ATOM 1486 C CA . ILE A 1 188 ? 8.810 7.981 -9.259 1.00 95.94 188 ILE A CA 1
ATOM 1487 C C . ILE A 1 188 ? 8.628 8.738 -10.570 1.00 95.94 188 ILE A C 1
ATOM 1489 O O . ILE A 1 188 ? 9.078 9.875 -10.718 1.00 95.94 188 ILE A O 1
ATOM 1493 N N . THR A 1 189 ? 7.966 8.109 -11.528 1.00 94.19 189 THR A N 1
ATOM 1494 C CA . THR A 1 189 ? 7.522 8.765 -12.759 1.00 94.19 189 THR A CA 1
ATOM 1495 C C . THR A 1 189 ? 6.003 8.783 -12.814 1.00 94.19 189 THR A C 1
ATOM 1497 O O . THR A 1 189 ? 5.354 7.866 -12.315 1.00 94.19 189 THR A O 1
ATOM 1500 N N . SER A 1 190 ? 5.425 9.846 -13.363 1.00 91.69 190 SER A N 1
ATOM 1501 C CA . SER A 1 190 ? 3.980 10.074 -13.431 1.00 91.69 190 SER A CA 1
ATOM 1502 C C . SER A 1 190 ? 3.598 10.786 -14.736 1.00 91.69 190 SER A C 1
ATOM 1504 O O . SER A 1 190 ? 4.431 10.991 -15.615 1.00 91.69 190 SER A O 1
ATOM 1506 N N . GLY A 1 191 ? 2.322 11.132 -14.923 1.00 82.25 191 GLY A N 1
ATOM 1507 C CA . GLY A 1 191 ? 1.851 11.869 -16.109 1.00 82.25 191 GLY A CA 1
ATOM 1508 C C . GLY A 1 191 ? 1.508 11.010 -17.333 1.00 82.25 191 GLY A C 1
ATOM 1509 O O . GLY A 1 191 ? 1.009 11.546 -18.318 1.00 82.25 191 GLY A O 1
ATOM 1510 N N . ASN A 1 192 ? 1.708 9.691 -17.259 1.00 86.31 192 ASN A N 1
ATOM 1511 C CA . ASN A 1 192 ? 1.171 8.732 -18.227 1.00 86.31 192 ASN A CA 1
ATOM 1512 C C . ASN A 1 192 ? -0.180 8.163 -17.723 1.00 86.31 192 ASN A C 1
ATOM 1514 O O . ASN A 1 192 ? -0.870 8.793 -16.923 1.00 86.31 192 ASN A O 1
ATOM 1518 N N . GLN A 1 193 ? -0.572 6.962 -18.159 1.00 90.69 193 GLN A N 1
ATOM 1519 C CA . GLN A 1 193 ? -1.769 6.254 -17.671 1.00 90.69 193 GLN A CA 1
ATOM 1520 C C . GLN A 1 193 ? -1.639 5.776 -16.209 1.00 90.69 193 GLN A C 1
ATOM 1522 O O . GLN A 1 193 ? -2.613 5.327 -15.610 1.00 90.69 193 GLN A O 1
ATOM 1527 N N . GLY A 1 194 ? -0.445 5.871 -15.619 1.00 92.62 194 GLY A N 1
ATOM 1528 C CA . GLY A 1 194 ? -0.183 5.567 -14.217 1.00 92.62 194 GLY A CA 1
ATOM 1529 C C . GLY A 1 194 ? 1.154 6.128 -13.745 1.00 92.62 194 GLY A C 1
ATOM 1530 O O . GLY A 1 194 ? 1.929 6.668 -14.537 1.00 92.62 194 GLY A O 1
ATOM 1531 N N . SER A 1 195 ? 1.399 5.987 -12.447 1.00 95.06 195 SER A N 1
ATOM 1532 C CA . SER A 1 195 ? 2.675 6.279 -11.802 1.00 95.06 195 SER A CA 1
ATOM 1533 C C . SER A 1 195 ? 3.523 5.007 -11.700 1.00 95.06 195 SER A C 1
ATOM 1535 O O . SER A 1 195 ? 2.979 3.922 -11.485 1.00 95.06 195 SER A O 1
ATOM 1537 N N . TYR A 1 196 ? 4.846 5.133 -11.800 1.00 95.38 196 TYR A N 1
ATOM 1538 C CA . TYR A 1 196 ? 5.797 4.023 -11.697 1.00 95.38 196 TYR A CA 1
ATOM 1539 C C . TYR A 1 1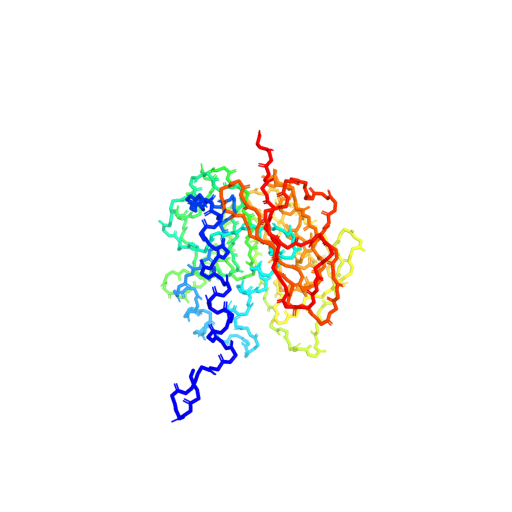96 ? 6.916 4.339 -10.703 1.00 95.38 196 TYR A C 1
ATOM 1541 O O . TYR A 1 196 ? 7.601 5.351 -10.859 1.00 95.38 196 TYR A O 1
ATOM 1549 N N . LEU A 1 197 ? 7.120 3.480 -9.702 1.00 96.38 197 LEU A N 1
ATOM 1550 C CA . LEU A 1 197 ? 8.231 3.579 -8.753 1.00 96.38 197 LEU A CA 1
ATOM 1551 C C . LEU A 1 197 ? 9.497 2.947 -9.327 1.00 96.38 197 LEU A C 1
ATOM 1553 O O . LEU A 1 197 ? 9.532 1.753 -9.612 1.00 96.38 197 LEU A O 1
ATOM 1557 N N . CYS A 1 198 ? 10.560 3.742 -9.423 1.00 95.88 198 CYS A N 1
ATOM 1558 C CA . CYS A 1 198 ? 11.834 3.356 -10.035 1.00 95.88 198 CYS A CA 1
ATOM 1559 C C . CYS A 1 198 ? 12.764 2.589 -9.075 1.00 95.88 198 CYS A C 1
ATOM 1561 O O . CYS A 1 198 ? 13.962 2.474 -9.310 1.00 95.88 198 CYS A O 1
ATOM 1563 N N . GLY A 1 199 ? 12.242 2.077 -7.966 1.00 96.19 199 GLY A N 1
ATOM 1564 C CA . GLY A 1 199 ? 13.008 1.371 -6.948 1.00 96.19 199 GLY A CA 1
ATOM 1565 C C . GLY A 1 199 ? 12.121 0.948 -5.788 1.00 96.19 199 GLY A C 1
ATOM 1566 O O . GLY A 1 199 ? 10.909 1.174 -5.805 1.00 96.19 199 GLY A O 1
ATOM 1567 N N . TRP A 1 200 ? 12.725 0.322 -4.782 1.00 97.50 200 TRP A N 1
ATOM 1568 C CA . TRP A 1 200 ? 12.041 -0.057 -3.549 1.00 97.50 200 TRP A CA 1
ATOM 1569 C C . TRP A 1 200 ? 12.383 0.955 -2.441 1.00 97.50 200 TRP A C 1
ATOM 1571 O O . TRP A 1 200 ? 13.468 0.886 -1.861 1.00 97.50 200 TRP A O 1
ATOM 1581 N N . PRO A 1 201 ? 11.492 1.934 -2.180 1.00 97.75 201 PRO A N 1
ATOM 1582 C CA . PRO A 1 201 ? 11.688 2.944 -1.144 1.00 97.75 201 PRO A CA 1
ATOM 1583 C C . PRO A 1 201 ? 11.578 2.367 0.262 1.00 97.75 201 PRO A C 1
ATOM 1585 O O . PRO A 1 201 ? 10.783 1.460 0.505 1.00 97.75 201 PRO A O 1
ATOM 1588 N N . ASP A 1 202 ? 12.312 2.969 1.198 1.00 97.31 202 ASP A N 1
ATOM 1589 C CA . ASP A 1 202 ? 12.100 2.730 2.622 1.00 97.31 202 ASP A CA 1
ATOM 1590 C C . ASP A 1 202 ? 10.655 3.039 3.059 1.00 97.31 202 ASP A C 1
ATOM 1592 O O . ASP A 1 202 ? 9.883 3.714 2.371 1.00 97.31 202 ASP A O 1
ATOM 1596 N N . GLU A 1 203 ? 10.275 2.527 4.230 1.00 96.50 203 GLU A N 1
ATOM 1597 C CA . GLU A 1 203 ? 8.898 2.591 4.728 1.00 96.50 203 GLU A CA 1
ATOM 1598 C C . GLU A 1 203 ? 8.366 4.029 4.854 1.00 96.50 203 GLU A C 1
ATOM 1600 O O . GLU A 1 203 ? 7.204 4.294 4.529 1.00 96.50 203 GLU A O 1
ATOM 1605 N N . ALA A 1 204 ? 9.204 4.973 5.294 1.00 96.94 204 ALA A N 1
ATOM 1606 C CA . ALA A 1 204 ? 8.795 6.358 5.499 1.00 96.94 204 ALA A CA 1
ATOM 1607 C C . ALA A 1 204 ? 8.518 7.059 4.162 1.00 96.94 204 ALA A C 1
ATOM 1609 O O . ALA A 1 204 ? 7.495 7.742 4.007 1.00 96.94 204 ALA A O 1
ATOM 1610 N N . LEU A 1 205 ? 9.403 6.858 3.185 1.00 98.25 205 LEU A N 1
ATOM 1611 C CA . LEU A 1 205 ? 9.250 7.390 1.841 1.00 98.25 205 LEU A CA 1
ATOM 1612 C C . LEU A 1 205 ? 8.069 6.732 1.114 1.00 98.25 205 LEU A C 1
ATOM 1614 O O . LEU A 1 205 ? 7.237 7.446 0.552 1.00 98.25 205 LEU A O 1
ATOM 1618 N N . LEU A 1 206 ? 7.921 5.403 1.193 1.00 98.50 206 LEU A N 1
ATOM 1619 C CA . LEU A 1 206 ? 6.792 4.684 0.594 1.00 98.50 206 LEU A CA 1
ATOM 1620 C C . LEU A 1 206 ? 5.453 5.157 1.164 1.00 98.50 206 LEU A C 1
ATOM 1622 O O . LEU A 1 206 ? 4.513 5.395 0.410 1.00 98.50 206 LEU A O 1
ATOM 1626 N N . SER A 1 207 ? 5.363 5.332 2.486 1.00 98.06 207 SER A N 1
ATOM 1627 C CA . SER A 1 207 ? 4.169 5.867 3.152 1.00 98.06 207 SER A CA 1
ATOM 1628 C C . SER A 1 207 ? 3.791 7.254 2.629 1.00 98.06 207 SER A C 1
ATOM 1630 O O . SER A 1 207 ? 2.615 7.542 2.400 1.00 98.06 207 SER A O 1
ATOM 1632 N N . SER A 1 208 ? 4.782 8.105 2.380 1.00 98.31 208 SER A N 1
ATOM 1633 C CA . SER A 1 208 ? 4.555 9.490 1.960 1.00 98.31 208 SER A CA 1
ATOM 1634 C C . SER A 1 208 ? 4.168 9.584 0.485 1.00 98.31 208 SER A C 1
ATOM 1636 O O . SER A 1 208 ? 3.235 10.306 0.131 1.00 98.31 208 SER A O 1
ATOM 1638 N N . ILE A 1 209 ? 4.794 8.763 -0.361 1.00 98.50 209 ILE A N 1
ATOM 1639 C CA . ILE A 1 209 ? 4.371 8.569 -1.749 1.00 98.50 209 ILE A CA 1
ATOM 1640 C C . ILE A 1 209 ? 2.951 7.999 -1.795 1.00 98.50 209 ILE A C 1
ATOM 1642 O O . ILE A 1 209 ? 2.110 8.516 -2.527 1.00 98.50 209 ILE A O 1
ATOM 1646 N N . MET A 1 210 ? 2.647 6.967 -1.003 1.00 98.75 210 MET A N 1
ATOM 1647 C CA . MET A 1 210 ? 1.320 6.350 -0.980 1.00 98.75 210 MET A CA 1
ATOM 1648 C C . MET A 1 210 ? 0.240 7.356 -0.576 1.00 98.75 210 MET A C 1
ATOM 1650 O O . MET A 1 210 ? -0.810 7.415 -1.212 1.00 98.75 210 MET A O 1
ATOM 1654 N N . LYS A 1 211 ? 0.510 8.199 0.427 1.00 98.56 211 LYS A N 1
ATOM 1655 C CA . LYS A 1 211 ? -0.385 9.290 0.832 1.00 98.56 211 LYS A CA 1
ATOM 1656 C C . LYS A 1 211 ? -0.700 10.238 -0.327 1.00 98.56 211 LYS A C 1
ATOM 1658 O O . LYS A 1 211 ? -1.860 10.598 -0.535 1.00 98.56 211 LYS A O 1
ATOM 1663 N N . GLU A 1 212 ? 0.307 10.622 -1.102 1.00 98.31 212 GLU A N 1
ATOM 1664 C CA . GLU A 1 212 ? 0.111 11.464 -2.283 1.00 98.31 212 GLU A CA 1
ATOM 1665 C C . GLU A 1 212 ? -0.699 10.736 -3.363 1.00 98.31 212 GLU A C 1
ATOM 1667 O O . GLU A 1 212 ? -1.658 11.295 -3.885 1.00 98.31 212 GLU A O 1
ATOM 1672 N N . GLN A 1 213 ? -0.392 9.468 -3.656 1.00 98.50 213 GLN A N 1
ATOM 1673 C CA . GLN A 1 213 ? -1.132 8.690 -4.659 1.00 98.50 213 GLN A CA 1
ATOM 1674 C C . GLN A 1 213 ? -2.601 8.482 -4.257 1.00 98.50 213 GLN A C 1
ATOM 1676 O O . GLN A 1 213 ? -3.494 8.596 -5.098 1.00 98.50 213 GLN A O 1
ATOM 1681 N N . MET A 1 214 ? -2.876 8.262 -2.967 1.00 98.69 214 MET A N 1
ATOM 1682 C CA . MET A 1 214 ? -4.235 8.246 -2.421 1.00 98.69 214 MET A CA 1
ATOM 1683 C C . MET A 1 214 ? -4.931 9.602 -2.616 1.00 98.69 214 MET A C 1
ATOM 1685 O O . MET A 1 214 ? -6.078 9.645 -3.056 1.00 98.69 214 MET A O 1
ATOM 1689 N N . THR A 1 215 ? -4.239 10.711 -2.348 1.00 98.44 215 THR A N 1
ATOM 1690 C CA . THR A 1 215 ? -4.781 12.069 -2.532 1.00 98.44 215 THR A CA 1
ATOM 1691 C C . THR A 1 215 ? -5.089 12.365 -4.006 1.00 98.44 215 THR A C 1
ATOM 1693 O O . THR A 1 215 ? -6.179 12.838 -4.323 1.00 98.44 215 THR A O 1
ATOM 1696 N N . ILE A 1 216 ? -4.187 12.008 -4.929 1.00 97.56 216 ILE A N 1
ATOM 1697 C CA . ILE A 1 216 ? -4.376 12.133 -6.388 1.00 97.56 216 ILE A CA 1
ATOM 1698 C C . ILE A 1 216 ? -5.559 11.281 -6.879 1.00 97.56 216 ILE A C 1
ATOM 1700 O O . ILE A 1 216 ? -6.249 11.660 -7.827 1.00 97.56 216 ILE A O 1
ATOM 1704 N N . ALA A 1 217 ? -5.825 10.147 -6.227 1.00 98.38 217 ALA A N 1
ATOM 1705 C CA . ALA A 1 217 ? -6.995 9.307 -6.478 1.00 98.38 217 ALA A CA 1
ATOM 1706 C C . ALA A 1 217 ? -8.308 9.873 -5.891 1.00 98.38 217 ALA A C 1
ATOM 1708 O O . ALA A 1 217 ? -9.362 9.252 -6.024 1.00 98.38 217 ALA A O 1
ATOM 1709 N N . GLY A 1 218 ? -8.274 11.041 -5.241 1.00 98.06 218 GLY A N 1
ATOM 1710 C CA . GLY A 1 218 ? -9.442 11.663 -4.614 1.00 98.06 218 GLY A CA 1
ATOM 1711 C C . GLY A 1 218 ? -9.841 11.025 -3.279 1.00 98.06 218 GLY A C 1
ATOM 1712 O O . GLY A 1 218 ? -10.988 11.166 -2.847 1.00 98.06 218 GLY A O 1
ATOM 1713 N N . LEU A 1 219 ? -8.922 10.300 -2.638 1.00 97.69 219 LEU A N 1
ATOM 1714 C CA . LEU A 1 219 ? -9.085 9.780 -1.281 1.00 97.69 219 LEU A CA 1
ATOM 1715 C C . LEU A 1 219 ? -8.602 10.822 -0.264 1.00 97.69 219 LEU A C 1
ATOM 1717 O O . LEU A 1 219 ? -7.856 11.742 -0.593 1.00 97.69 219 LEU A O 1
ATOM 1721 N N . LYS A 1 220 ? -9.018 10.670 0.996 1.00 96.31 220 LYS A N 1
ATOM 1722 C CA . LYS A 1 220 ? -8.646 11.565 2.104 1.00 96.31 220 LYS A CA 1
ATOM 1723 C C . LYS A 1 220 ? -7.777 10.811 3.118 1.00 96.31 220 LYS A C 1
ATOM 1725 O O . LYS A 1 220 ? -8.299 10.376 4.143 1.00 96.31 220 LYS A O 1
ATOM 1730 N N . PRO A 1 221 ? -6.486 10.576 2.824 1.00 97.56 221 PRO A N 1
ATOM 1731 C CA . PRO A 1 221 ? -5.619 9.817 3.717 1.00 97.56 221 PRO A CA 1
ATOM 1732 C C . PRO A 1 221 ? -5.397 10.553 5.041 1.00 97.56 221 PRO A C 1
ATOM 1734 O O . PRO A 1 221 ? -5.146 11.760 5.066 1.00 97.56 221 PRO A O 1
ATOM 1737 N N . ILE A 1 222 ? -5.421 9.804 6.141 1.00 97.12 222 ILE A N 1
ATOM 1738 C CA . ILE A 1 222 ? -5.110 10.297 7.485 1.00 97.12 222 ILE A CA 1
ATOM 1739 C C . ILE A 1 222 ? -3.956 9.457 8.014 1.00 97.12 222 ILE A C 1
ATOM 1741 O O . ILE A 1 222 ? -4.103 8.257 8.232 1.00 97.12 222 ILE A O 1
ATOM 1745 N N . THR A 1 223 ? -2.802 10.087 8.221 1.00 96.81 223 THR A N 1
ATOM 1746 C CA . THR A 1 223 ? -1.639 9.409 8.796 1.00 96.81 223 THR A CA 1
ATOM 1747 C C . THR A 1 223 ? -1.940 9.037 10.247 1.00 96.81 223 THR A C 1
ATOM 1749 O O . THR A 1 223 ? -2.221 9.902 11.075 1.00 96.81 223 THR A O 1
ATOM 1752 N N . LEU A 1 224 ? -1.911 7.741 10.536 1.00 97.56 224 LEU A N 1
ATOM 1753 C CA . LEU A 1 224 ? -2.161 7.182 11.854 1.00 97.56 224 LEU A CA 1
ATOM 1754 C C . LEU A 1 224 ? -0.863 7.116 12.669 1.00 97.56 224 LEU A C 1
ATOM 1756 O O . LEU A 1 224 ? 0.214 6.921 12.101 1.00 97.56 224 LEU A O 1
ATOM 1760 N N . PRO A 1 225 ? -0.954 7.198 14.005 1.00 96.50 225 PRO A N 1
ATOM 1761 C CA . PRO A 1 225 ? 0.135 6.799 14.888 1.00 96.50 225 PRO A CA 1
ATOM 1762 C C . PRO A 1 225 ? 0.632 5.373 14.589 1.00 96.50 225 PRO A C 1
ATOM 1764 O O . PRO A 1 225 ? -0.147 4.504 14.196 1.00 96.50 225 PRO A O 1
ATOM 1767 N N . GLU A 1 226 ? 1.922 5.117 14.831 1.00 92.38 226 GLU A N 1
ATOM 1768 C CA . GLU A 1 226 ? 2.679 3.928 14.389 1.00 92.38 226 GLU A CA 1
ATOM 1769 C C . GLU A 1 226 ? 1.937 2.586 14.539 1.00 92.38 226 GLU A C 1
ATOM 1771 O O . GLU A 1 226 ? 1.926 1.778 13.607 1.00 92.38 226 GLU A O 1
ATOM 1776 N N . TYR A 1 227 ? 1.244 2.371 15.660 1.00 96.00 227 TYR A N 1
ATOM 1777 C CA . TYR A 1 227 ? 0.543 1.119 15.975 1.00 96.00 227 TYR A CA 1
ATOM 1778 C C . TYR A 1 227 ? -0.987 1.206 15.941 1.00 96.00 227 TYR A C 1
ATOM 1780 O O . TYR A 1 227 ? -1.659 0.206 16.202 1.00 96.00 227 TYR A O 1
ATOM 1788 N N . LEU A 1 228 ? -1.550 2.371 15.614 1.00 98.19 228 LEU A N 1
ATOM 1789 C CA . LEU A 1 228 ? -2.991 2.532 15.461 1.00 98.19 228 LEU A CA 1
ATOM 1790 C C . LEU A 1 228 ? -3.396 2.106 14.050 1.00 98.19 228 LEU A C 1
ATOM 1792 O O . LEU A 1 228 ? -2.812 2.553 13.061 1.00 98.19 228 LEU A O 1
ATOM 1796 N N . ARG A 1 229 ? -4.400 1.242 13.928 1.00 98.00 229 ARG A N 1
ATOM 1797 C CA . ARG A 1 229 ? -4.959 0.844 12.630 1.00 98.00 229 ARG A CA 1
ATOM 1798 C C . ARG A 1 229 ? -6.458 1.039 12.635 1.00 98.00 229 ARG A C 1
ATOM 1800 O O . ARG A 1 229 ? -7.112 0.697 13.611 1.00 98.00 229 ARG A O 1
ATOM 1807 N N . VAL A 1 230 ? -6.980 1.543 11.520 1.00 97.81 230 VAL A N 1
ATOM 1808 C CA . VAL A 1 230 ? -8.417 1.648 11.270 1.00 97.81 230 VAL A CA 1
ATOM 1809 C C . VAL A 1 230 ? -8.821 0.721 10.127 1.00 97.81 230 VAL A C 1
ATOM 1811 O O . VAL A 1 230 ? -8.047 0.499 9.189 1.00 97.81 230 VAL A O 1
ATOM 1814 N N . ARG A 1 231 ? -10.023 0.155 10.207 1.00 95.94 231 ARG A N 1
ATOM 1815 C CA . ARG A 1 231 ? -10.725 -0.489 9.091 1.00 95.94 231 ARG A CA 1
ATOM 1816 C C . ARG A 1 231 ? -12.160 0.014 9.056 1.00 95.94 231 ARG A C 1
ATOM 1818 O O . ARG A 1 231 ? -12.815 0.046 10.093 1.00 95.94 231 ARG A O 1
ATOM 1825 N N . GLN A 1 232 ? -12.663 0.323 7.867 1.00 93.62 232 GLN A N 1
ATOM 1826 C CA . GLN A 1 232 ? -14.071 0.649 7.680 1.00 93.62 232 GLN A CA 1
ATOM 1827 C C . GLN A 1 232 ? -14.883 -0.595 7.302 1.00 93.62 232 GLN A C 1
ATOM 1829 O O . GLN A 1 232 ? -14.446 -1.426 6.505 1.00 93.62 232 GLN A O 1
ATOM 1834 N N . ARG A 1 233 ? -16.086 -0.708 7.863 1.00 94.00 233 ARG A N 1
ATOM 1835 C CA . ARG A 1 233 ? -17.119 -1.669 7.472 1.00 94.00 233 ARG A CA 1
ATOM 1836 C C . ARG A 1 233 ? -18.452 -0.925 7.460 1.00 94.00 233 ARG A C 1
ATOM 1838 O O . ARG A 1 233 ? -18.975 -0.596 8.516 1.00 94.00 233 ARG A O 1
ATOM 1845 N N . GLY A 1 234 ? -18.968 -0.615 6.270 1.00 93.00 234 GLY A N 1
ATOM 1846 C CA . GLY A 1 234 ? -20.172 0.206 6.118 1.00 93.00 234 GLY A CA 1
ATOM 1847 C C . GLY A 1 234 ? -19.987 1.621 6.677 1.00 93.00 234 GLY A C 1
ATOM 1848 O O . GLY A 1 234 ? -19.161 2.392 6.184 1.00 93.00 234 GLY A O 1
ATOM 1849 N N . ASP A 1 235 ? -20.779 1.972 7.681 1.00 94.12 235 ASP A N 1
ATOM 1850 C CA . ASP A 1 235 ? -20.722 3.217 8.455 1.00 94.12 235 ASP A CA 1
ATOM 1851 C C . ASP A 1 235 ? -19.974 3.060 9.794 1.00 94.12 235 ASP A C 1
ATOM 1853 O O . ASP A 1 235 ? -19.991 3.969 10.618 1.00 94.12 235 ASP A O 1
ATOM 1857 N N . LEU A 1 236 ? -19.284 1.936 10.017 1.00 96.25 236 LEU A N 1
ATOM 1858 C CA . LEU A 1 236 ? -18.486 1.696 11.218 1.00 96.25 236 LEU A CA 1
ATOM 1859 C C . LEU A 1 236 ? -16.984 1.750 10.920 1.00 96.25 236 LEU A C 1
ATOM 1861 O O . LEU A 1 236 ? -16.498 1.144 9.961 1.00 96.25 236 LEU A O 1
ATOM 1865 N N . LEU A 1 237 ? -16.237 2.428 11.787 1.00 96.88 237 LEU A N 1
ATOM 1866 C CA . LEU A 1 237 ? -14.780 2.458 11.829 1.00 96.88 237 LEU A CA 1
ATOM 1867 C C . LEU A 1 237 ? -14.291 1.667 13.040 1.00 96.88 237 LEU A C 1
ATOM 1869 O O . LEU A 1 237 ? -14.612 2.000 14.177 1.00 96.88 237 LEU A O 1
ATOM 1873 N N . PHE A 1 238 ? -13.489 0.639 12.785 1.00 97.75 238 PHE A N 1
ATOM 1874 C CA . PHE A 1 238 ? -12.870 -0.204 13.800 1.00 97.75 238 PHE A CA 1
ATOM 1875 C C . PHE A 1 238 ? -11.423 0.223 13.973 1.00 97.75 238 PHE A C 1
ATOM 1877 O O . PHE A 1 238 ? -10.622 0.055 13.051 1.00 97.75 238 PHE A O 1
ATOM 1884 N N . PHE A 1 239 ? -11.098 0.757 15.143 1.00 98.50 239 PHE A N 1
ATOM 1885 C CA . PHE A 1 239 ? -9.743 1.098 15.542 1.00 98.50 239 PHE A CA 1
ATOM 1886 C C . PHE A 1 239 ? -9.161 0.002 16.425 1.00 98.50 239 PHE A C 1
ATOM 1888 O O . PHE A 1 239 ? -9.843 -0.525 17.302 1.00 98.50 239 PHE A O 1
ATOM 1895 N N . THR A 1 240 ? -7.886 -0.310 16.223 1.00 98.38 240 THR A N 1
ATOM 1896 C CA . THR A 1 240 ? -7.119 -1.225 17.075 1.00 98.38 240 THR A CA 1
ATOM 1897 C C . THR A 1 240 ? -5.764 -0.609 17.384 1.00 98.38 240 THR A C 1
ATOM 1899 O O . THR A 1 240 ? -5.059 -0.175 16.467 1.00 98.38 240 THR A O 1
ATOM 1902 N N . ASN A 1 241 ? -5.395 -0.580 18.666 1.00 98.38 241 ASN A N 1
ATOM 1903 C CA . ASN A 1 241 ? -4.074 -0.145 19.110 1.00 98.38 241 ASN A CA 1
ATOM 1904 C C . ASN A 1 241 ? -3.180 -1.357 19.397 1.00 98.38 241 ASN A C 1
ATOM 1906 O O . ASN A 1 241 ? -3.282 -1.986 20.448 1.00 98.38 241 ASN A O 1
ATOM 1910 N N . TYR A 1 242 ? -2.253 -1.648 18.485 1.00 97.75 242 TYR A N 1
ATOM 1911 C CA . TYR A 1 242 ? -1.263 -2.719 18.660 1.00 97.75 242 TYR A CA 1
ATOM 1912 C C . TYR A 1 242 ? -0.054 -2.296 19.515 1.00 97.75 242 TYR A C 1
ATOM 1914 O O . TYR A 1 242 ? 0.852 -3.093 19.755 1.00 97.75 242 TYR A O 1
ATOM 1922 N N . GLY A 1 243 ? -0.002 -1.030 19.936 1.00 96.19 243 GLY A N 1
ATOM 1923 C CA . GLY A 1 243 ? 1.143 -0.427 20.601 1.00 96.19 243 GLY A CA 1
ATOM 1924 C C . GLY A 1 243 ? 1.154 -0.671 22.104 1.00 96.19 243 GLY A C 1
ATOM 1925 O O . GLY A 1 243 ? 0.157 -1.036 22.715 1.00 96.19 243 GLY A O 1
ATOM 1926 N N . LYS A 1 244 ? 2.308 -0.408 22.722 1.00 96.38 244 LYS A N 1
ATOM 1927 C CA . LYS A 1 244 ? 2.524 -0.564 24.173 1.00 96.38 244 LYS A CA 1
ATOM 1928 C C . LYS A 1 244 ? 2.070 0.641 25.006 1.00 96.38 244 LYS A C 1
ATOM 1930 O O . LYS A 1 244 ? 2.228 0.641 26.220 1.00 96.38 244 LYS A O 1
ATOM 1935 N N . LYS A 1 245 ? 1.609 1.709 24.356 1.00 96.56 245 LYS A N 1
ATOM 1936 C CA . LYS A 1 245 ? 1.247 2.982 24.988 1.00 96.56 245 LYS A CA 1
ATOM 1937 C C . LYS A 1 245 ? -0.168 3.363 24.591 1.00 96.56 245 LYS A C 1
ATOM 1939 O O . LYS A 1 245 ? -0.654 2.914 23.552 1.00 96.56 245 LYS A O 1
ATOM 1944 N N . ASN A 1 246 ? -0.785 4.219 25.398 1.00 97.81 246 ASN A N 1
ATOM 1945 C CA . ASN A 1 246 ? -2.037 4.845 25.010 1.00 97.81 246 ASN A CA 1
ATOM 1946 C C . ASN A 1 246 ? -1.843 5.673 23.737 1.00 97.81 246 ASN A C 1
ATOM 1948 O O . ASN A 1 246 ? -0.767 6.235 23.511 1.00 97.81 246 ASN A O 1
ATOM 1952 N N . VAL A 1 247 ? -2.890 5.747 22.926 1.00 97.88 247 VAL A N 1
ATOM 1953 C CA . VAL A 1 247 ? -2.893 6.498 21.675 1.00 97.88 247 VAL A CA 1
ATOM 1954 C C . VAL A 1 247 ? -4.247 7.152 21.465 1.00 97.88 247 VAL A C 1
ATOM 1956 O O . VAL A 1 247 ? -5.279 6.542 21.734 1.00 97.88 247 VAL A O 1
ATOM 1959 N N . ASP A 1 248 ? -4.248 8.382 20.970 1.00 97.69 248 ASP A N 1
ATOM 1960 C CA . ASP A 1 248 ? -5.478 9.066 20.596 1.00 97.69 248 ASP A CA 1
ATOM 1961 C C . ASP A 1 248 ? -5.837 8.772 19.139 1.00 97.69 248 ASP A C 1
ATOM 1963 O O . ASP A 1 248 ? -4.996 8.848 18.237 1.00 97.69 248 ASP A O 1
ATOM 1967 N N . ILE A 1 249 ? -7.109 8.454 18.899 1.00 98.00 249 ILE A N 1
ATOM 1968 C CA . ILE A 1 249 ? -7.667 8.438 17.546 1.00 98.00 249 ILE A CA 1
ATOM 1969 C C . ILE A 1 249 ? -7.645 9.879 17.002 1.00 98.00 249 ILE A C 1
ATOM 1971 O O . ILE A 1 249 ? -8.180 10.772 17.667 1.00 98.00 249 ILE A O 1
ATOM 1975 N N . PRO A 1 250 ? -7.081 10.128 15.801 1.00 97.25 250 PRO A N 1
ATOM 1976 C CA . PRO A 1 250 ? -7.011 11.471 15.226 1.00 97.25 250 PRO A CA 1
ATOM 1977 C C . PRO A 1 250 ? -8.377 12.163 15.124 1.00 97.25 250 PRO A C 1
ATOM 1979 O O . PRO A 1 250 ? -9.360 11.543 14.722 1.00 97.25 250 PRO A O 1
ATOM 1982 N N . ASP A 1 251 ? -8.426 13.472 15.389 1.00 95.25 251 ASP A N 1
ATOM 1983 C CA . ASP A 1 251 ? -9.660 14.285 15.366 1.00 95.25 251 ASP A CA 1
ATOM 1984 C C . ASP A 1 251 ? -10.380 14.324 14.013 1.00 95.25 251 ASP A C 1
ATOM 1986 O O . ASP A 1 251 ? -11.566 14.647 13.942 1.00 95.25 251 ASP A O 1
ATOM 1990 N N . ALA A 1 252 ? -9.671 13.971 12.941 1.00 94.69 252 ALA A N 1
ATOM 1991 C CA . ALA A 1 252 ? -10.242 13.813 11.611 1.00 94.69 252 ALA A CA 1
ATOM 1992 C C . ALA A 1 252 ? -11.284 12.677 11.537 1.00 94.69 252 ALA A C 1
ATOM 1994 O O . ALA A 1 252 ? -12.119 12.680 10.635 1.00 94.69 252 ALA A O 1
ATOM 1995 N N . PHE A 1 253 ? -11.266 11.729 12.481 1.00 94.62 253 PHE A N 1
ATOM 1996 C CA . PHE A 1 253 ? -12.301 10.710 12.622 1.00 94.62 253 PHE A CA 1
ATOM 1997 C C . PHE A 1 253 ? -13.358 11.173 13.626 1.00 94.62 253 PHE A C 1
ATOM 1999 O O . PHE A 1 253 ? -13.113 11.248 14.831 1.00 94.62 253 PHE A O 1
ATOM 2006 N N . GLN A 1 254 ? -14.544 11.483 13.111 1.00 91.81 254 GLN A N 1
ATOM 2007 C CA . GLN A 1 254 ? -15.686 11.967 13.884 1.00 91.81 254 GLN A CA 1
ATOM 2008 C C . GLN A 1 254 ? -16.839 10.971 13.800 1.00 91.81 254 GLN A C 1
ATOM 2010 O O . GLN A 1 254 ? -17.009 10.297 12.786 1.00 91.81 254 GLN A O 1
ATOM 2015 N N . GLY A 1 255 ? -17.638 10.892 14.861 1.00 95.31 255 GLY A N 1
ATOM 2016 C CA . GLY A 1 255 ? -18.777 9.989 14.929 1.00 95.31 255 GLY A CA 1
ATOM 2017 C C . GLY A 1 255 ? -19.178 9.653 16.360 1.00 95.31 255 GLY A C 1
ATOM 2018 O O . GLY A 1 255 ? -18.596 10.160 17.320 1.00 95.31 255 GLY A O 1
ATOM 2019 N N . GLU A 1 256 ? -20.171 8.784 16.489 1.00 96.62 256 GLU A N 1
ATOM 2020 C CA . GLU A 1 256 ? -20.616 8.233 17.768 1.00 96.62 256 GLU A CA 1
ATOM 2021 C C . GLU A 1 256 ? -19.710 7.062 18.172 1.00 96.62 256 GLU A C 1
ATOM 2023 O O . GLU A 1 256 ? -19.507 6.136 17.387 1.00 96.62 256 GLU A O 1
ATOM 2028 N N . ILE A 1 257 ? -19.161 7.080 19.389 1.00 97.19 257 ILE A N 1
ATOM 2029 C CA . ILE A 1 257 ? -18.397 5.943 19.920 1.00 97.19 257 ILE A CA 1
ATOM 2030 C C . ILE A 1 257 ? -19.392 4.893 20.417 1.00 97.19 257 ILE A C 1
ATOM 2032 O O . ILE A 1 257 ? -20.078 5.116 21.410 1.00 97.19 257 ILE A O 1
ATOM 2036 N N . LEU A 1 258 ? -19.446 3.747 19.737 1.00 97.19 258 LEU A N 1
ATOM 2037 C CA . LEU A 1 258 ? -20.293 2.613 20.122 1.00 97.19 258 LEU A CA 1
ATOM 2038 C C . LEU A 1 258 ? -19.599 1.682 21.123 1.00 97.19 258 LEU A C 1
ATOM 2040 O O . LEU A 1 258 ? -20.259 1.014 21.913 1.00 97.19 258 LEU A O 1
ATOM 2044 N N . LEU A 1 259 ? -18.267 1.614 21.067 1.00 97.81 259 LEU A N 1
ATOM 2045 C CA . LEU A 1 259 ? -17.440 0.782 21.937 1.00 97.81 259 LEU A CA 1
ATOM 2046 C C . LEU A 1 259 ? -16.077 1.445 22.143 1.00 97.81 259 LEU A C 1
ATOM 2048 O O . LEU A 1 259 ? -15.505 1.964 21.184 1.00 97.81 259 LEU A O 1
ATOM 2052 N N . GLY A 1 260 ? -15.536 1.367 23.359 1.00 97.12 260 GLY A N 1
ATOM 2053 C CA . GLY A 1 260 ? -14.194 1.855 23.690 1.00 97.12 260 GLY A CA 1
ATOM 2054 C C . GLY A 1 260 ? -14.129 3.362 23.949 1.00 97.12 260 GLY A C 1
ATOM 2055 O O . GLY A 1 260 ? -15.097 3.979 24.394 1.00 97.12 260 GLY A O 1
ATOM 2056 N N . SER A 1 261 ? -12.964 3.962 23.706 1.00 97.44 261 SER A N 1
ATOM 2057 C CA . SER A 1 261 ? -12.710 5.384 23.946 1.00 97.44 261 SER A CA 1
ATOM 2058 C C . SER A 1 261 ? -11.693 5.957 22.968 1.00 97.44 261 SER A C 1
ATOM 2060 O O . SER A 1 261 ? -10.796 5.270 22.494 1.00 97.44 261 SER A O 1
ATOM 2062 N N . LYS A 1 262 ? -11.786 7.265 22.710 1.00 96.62 262 LYS A N 1
ATOM 2063 C CA . LYS A 1 262 ? -10.886 7.956 21.776 1.00 96.62 262 LYS A CA 1
ATOM 2064 C C . LYS A 1 262 ? -9.409 7.889 22.188 1.00 96.62 262 LYS A C 1
ATOM 2066 O O . LYS A 1 262 ? -8.557 7.713 21.323 1.00 96.62 262 LYS A O 1
ATOM 2071 N N . ASN A 1 263 ? -9.127 7.996 23.490 1.00 97.75 263 ASN A N 1
ATOM 2072 C CA . ASN A 1 263 ? -7.832 7.634 24.062 1.00 97.75 263 ASN A CA 1
ATOM 2073 C C . ASN A 1 263 ? -7.833 6.118 24.289 1.00 97.75 263 ASN A C 1
ATOM 2075 O O . ASN A 1 263 ? -8.460 5.631 25.230 1.00 97.75 263 ASN A O 1
ATOM 2079 N N . MET A 1 264 ? -7.199 5.375 23.391 1.00 98.19 264 MET A N 1
ATOM 2080 C CA . MET A 1 264 ? -7.173 3.915 23.405 1.00 98.19 264 MET A CA 1
ATOM 2081 C C . MET A 1 264 ? -6.001 3.417 24.239 1.00 98.19 264 MET A C 1
ATOM 2083 O O . MET A 1 264 ? -4.871 3.873 24.049 1.00 98.19 264 MET A O 1
ATOM 2087 N N . LYS A 1 265 ? -6.239 2.444 25.122 1.00 98.06 265 LYS A N 1
ATOM 2088 C CA . LYS A 1 265 ? -5.162 1.792 25.883 1.00 98.06 265 LYS A CA 1
ATOM 2089 C C . LYS A 1 265 ? -4.352 0.848 24.990 1.00 98.06 265 LYS A C 1
ATOM 2091 O O . LYS A 1 265 ? -4.668 0.641 23.818 1.00 98.06 265 LYS A O 1
ATOM 2096 N N . GLN A 1 266 ? -3.275 0.286 25.536 1.00 97.25 266 GLN A N 1
ATOM 2097 C CA . GLN A 1 266 ? -2.562 -0.819 24.892 1.00 97.25 266 GLN A CA 1
ATOM 2098 C C . GLN A 1 266 ? -3.520 -1.990 24.619 1.00 97.25 266 GLN A C 1
ATOM 2100 O O . GLN A 1 266 ? -4.278 -2.368 25.509 1.00 97.25 266 GLN A O 1
ATOM 2105 N N . ALA A 1 267 ? -3.408 -2.592 23.428 1.00 96.44 267 ALA A N 1
ATOM 2106 C CA . ALA A 1 267 ? -4.181 -3.766 23.008 1.00 96.44 267 ALA A CA 1
ATOM 2107 C C . ALA A 1 267 ? -5.709 -3.564 23.067 1.00 96.44 267 ALA A C 1
ATOM 2109 O O . ALA A 1 267 ? -6.454 -4.500 23.336 1.00 96.44 267 ALA A O 1
ATOM 2110 N N . ASP A 1 268 ? -6.159 -2.335 22.813 1.00 97.69 268 ASP A N 1
ATOM 2111 C CA . ASP A 1 268 ? -7.560 -1.929 22.924 1.00 97.69 268 ASP A CA 1
ATOM 2112 C C . ASP A 1 268 ? -8.233 -1.784 21.548 1.00 97.69 268 ASP A C 1
ATOM 2114 O O . ASP A 1 268 ? -7.564 -1.646 20.512 1.00 97.69 268 ASP A O 1
ATOM 2118 N N . VAL A 1 269 ? -9.568 -1.784 21.548 1.00 98.19 269 VAL A N 1
ATOM 2119 C CA . VAL A 1 269 ? -10.421 -1.625 20.366 1.00 98.19 269 VAL A CA 1
ATOM 2120 C C . VAL A 1 269 ? -11.421 -0.499 20.600 1.00 98.19 269 VAL A C 1
ATOM 2122 O O . VAL A 1 269 ? -11.971 -0.327 21.681 1.00 98.19 269 VAL A O 1
ATOM 2125 N N . THR A 1 270 ? -11.668 0.303 19.571 1.00 98.50 270 THR A N 1
ATOM 2126 C CA . THR A 1 270 ? -12.700 1.345 19.609 1.00 98.50 270 THR A CA 1
ATOM 2127 C C . THR A 1 270 ? -13.488 1.334 18.314 1.00 98.50 270 THR A C 1
ATOM 2129 O O . THR A 1 270 ? -12.910 1.223 17.233 1.00 98.50 270 THR A O 1
ATOM 2132 N N . ILE A 1 271 ? -14.812 1.426 18.420 1.00 98.25 271 ILE A N 1
ATOM 2133 C CA . ILE A 1 271 ? -15.725 1.408 17.277 1.00 98.25 271 ILE A CA 1
ATOM 21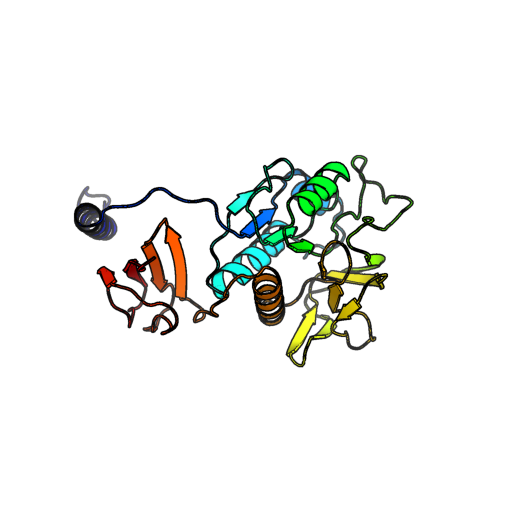34 C C . ILE A 1 271 ? -16.449 2.745 17.219 1.00 98.25 271 ILE A C 1
ATOM 2136 O O . ILE A 1 271 ? -17.143 3.120 18.163 1.00 98.25 271 ILE A O 1
ATOM 2140 N N . ILE A 1 272 ? -16.288 3.446 16.099 1.00 97.81 272 ILE A N 1
ATOM 2141 C CA . ILE A 1 272 ? -16.935 4.732 15.829 1.00 97.81 272 ILE A CA 1
ATOM 2142 C C . ILE A 1 272 ? -17.918 4.560 14.676 1.00 97.81 272 ILE A C 1
ATOM 2144 O O . ILE A 1 272 ? -17.544 4.060 13.616 1.00 97.81 272 ILE A O 1
ATOM 2148 N N . LYS A 1 273 ? -19.156 5.012 14.855 1.00 96.75 273 LYS A N 1
ATOM 2149 C CA . LYS A 1 273 ? -20.156 5.119 13.794 1.00 96.75 273 LYS A CA 1
ATOM 2150 C C . LYS A 1 273 ? -20.093 6.501 13.152 1.00 96.75 273 LYS A C 1
ATOM 2152 O O . LYS A 1 273 ? -20.259 7.506 13.840 1.00 96.75 273 LYS A O 1
ATOM 2157 N N . ILE A 1 274 ? -19.853 6.554 11.844 1.00 94.12 274 ILE A N 1
ATOM 2158 C CA . ILE A 1 274 ? -19.789 7.809 11.086 1.00 94.12 274 ILE A CA 1
ATOM 2159 C C . ILE A 1 274 ? -21.183 8.224 10.609 1.00 94.12 274 ILE A C 1
ATOM 2161 O O . ILE A 1 274 ? -21.962 7.400 10.133 1.00 94.12 274 ILE A O 1
ATOM 2165 N N . ASN A 1 275 ? -21.479 9.520 10.688 1.00 82.25 275 ASN A N 1
ATOM 2166 C CA . ASN A 1 275 ? -22.681 10.085 10.081 1.00 82.25 275 ASN A CA 1
ATOM 2167 C C . ASN A 1 275 ? -22.403 10.278 8.584 1.00 82.25 275 ASN A C 1
ATOM 2169 O O . ASN A 1 275 ? -21.505 11.043 8.229 1.00 82.25 275 ASN A O 1
ATOM 2173 N N . ARG A 1 276 ? -23.106 9.530 7.727 1.00 61.06 276 ARG A N 1
ATOM 2174 C CA . ARG A 1 276 ? -23.053 9.709 6.267 1.00 61.06 276 ARG A CA 1
ATOM 2175 C C . ARG A 1 276 ? -23.883 10.905 5.826 1.00 61.06 276 ARG A C 1
ATOM 2177 O O . ARG A 1 276 ? -24.958 11.115 6.429 1.00 61.06 276 ARG A O 1
#

Radius of gyration: 21.05 Å; Cα contacts (8 Å, |Δi|>4): 575; chains: 1; bounding box: 50×47×61 Å

Secondary structure (DSSP, 8-state):
--TTSPPPHHHHHHHHHHHHHHT--PPPPPPPSEEEE--HHHHHHHHHH-S-TT--HHHHHHHHHHHHHHTT---EEE-TTS--TT-SEEEES--SS--HHHHHHHHHTT-EEEE-TTTT-S-TTS---SS-B-TTT-EEEEEEEE--TTSPEEEEETTEEEEEEEEEEEEEESSEEESEETTS--SEEESSSSEEESEEE-HHHHHHHHHHHHHHTT----PPPTTEEEEEETTEEEEEE-SSS-EEPPTT--SEEEES-SEE-TT-EEEEE---

pLDDT: mean 93.63, std 6.77, range [56.19, 98.81]

Mean predicted aligned error: 4.28 Å

Nearest PDB structures (foldseek):
  6y2k-assembly1_A  TM=9.343E-01  e=1.014E-27  Marinomonas sp. ef1
  1kwg-assembly1_A  TM=9.420E-01  e=4.138E-27  Thermus thermophilus
  6lvw-assembly1_A  TM=9.096E-01  e=2.253E-21  Halorubrum lacusprofundi ATCC 49239
  4uoq-assembly1_C  TM=7.818E-01  e=5.319E-15  Bifidobacterium animalis subsp. lactis Bl-04
  4uni-assembly1_C  TM=7.903E-01  e=1.700E-14  Bifidobacterium animalis subsp. lactis Bl-04

Solvent-accessible surface area (backbone atoms only — not comparable to full-atom values): 14844 Å² total; per-residue (Å²): 95,45,99,83,72,44,84,31,74,71,52,55,54,50,51,51,51,54,56,54,50,75,75,50,89,80,58,65,82,64,85,43,49,27,37,39,52,49,53,70,64,27,43,52,52,50,60,72,63,56,79,44,92,76,65,48,61,68,58,52,45,47,51,55,52,46,22,40,32,39,23,49,37,55,65,38,81,38,49,79,82,56,83,49,70,77,26,30,31,39,35,35,50,46,29,33,54,58,56,67,67,46,51,51,48,46,52,72,38,70,22,41,34,42,35,27,41,60,51,40,52,25,43,96,83,76,38,72,49,96,67,53,46,51,89,42,42,35,49,32,63,75,45,75,46,69,34,55,85,91,56,54,46,55,30,36,44,94,89,44,75,42,32,30,40,42,32,38,47,42,60,52,67,80,40,48,71,41,38,27,32,87,89,66,49,46,47,31,33,28,84,47,67,18,30,33,30,32,31,39,56,38,72,70,45,42,28,53,52,41,40,50,54,37,40,78,36,72,46,86,62,44,80,46,60,97,44,41,39,47,42,74,35,66,55,34,37,42,35,37,28,76,33,92,53,69,45,68,64,60,84,89,68,65,59,51,74,80,39,71,49,62,70,28,46,52,75,31,60,28,32,32,37,45,84,129

Foldseek 3Di:
DPPVPDDDPVNVVVVVVVVLVVLDDFFAFDAFLEEEEDDVVQQVLQVVVPPDPPDHPVVLSVLLVVLQFLQQGDYDYDYLPDQLANHLEYEARARLDDDLVSVVRNLVNVHAYEYEPNHRQAHPVSDGDPQQDPQFQFWRFPDKDQAAQVDWWWKDFPNDIWTFHRIFTATDGPADATIQTPVGGGQWGDDTSYIYGRGRIDSVVSSVVSCVSCVVSVHDTHRAPPQWGWDDGPQKIKIFGQDQAWDADDPVDDADWSDDDRRAGHGGMTMGGHDD